Protein AF-A0A7W0VX07-F1 (afdb_monomer_lite)

Sequence (237 aa):
MKLAITFLAALVASTQIAAPIAHACGGDYGPRAPAMFLVAAHHDRVFVLLGGAVPERETIAWKGDEMSFDRTQIAKAPALGSAMELTLVGPRRTRTMATKNQVFITPVHESRKAMTALEIFPKADDTIRIAIEGKHVTTWQDLESVAPGLETIAWAQNPGFSPPLDSTNIYVDKVKGSDLELISAYGSADGVATTYIRTAGGKPWGGYRGTPRGVVTVDGVRYLVLVANGIVSPVRV

Radius of gyration: 20.55 Å; chains: 1; bounding box: 50×58×61 Å

pLDDT: mean 82.92, std 17.4, range [33.41, 98.19]

Structure (mmCIF, N/CA/C/O backbone):
data_AF-A0A7W0VX07-F1
#
_entry.id   AF-A0A7W0VX07-F1
#
loop_
_atom_site.group_PDB
_atom_site.id
_atom_site.type_symbol
_atom_site.label_atom_id
_atom_site.label_alt_id
_atom_site.label_comp_id
_atom_site.label_asym_id
_atom_site.label_entity_id
_atom_site.label_seq_id
_atom_site.pdbx_PDB_ins_code
_atom_site.Cartn_x
_atom_site.Cartn_y
_atom_site.Cartn_z
_atom_site.occupancy
_atom_site.B_iso_or_equiv
_atom_site.auth_seq_id
_atom_site.auth_comp_id
_atom_site.auth_asym_id
_atom_site.auth_atom_id
_atom_site.pdbx_PDB_model_num
ATOM 1 N N . MET A 1 1 ? 33.244 -41.592 -34.155 1.00 37.84 1 MET A N 1
ATOM 2 C CA . MET A 1 1 ? 31.929 -41.184 -33.613 1.00 37.84 1 MET A CA 1
ATOM 3 C C . MET A 1 1 ? 32.049 -41.014 -32.106 1.00 37.84 1 MET A C 1
ATOM 5 O O . MET A 1 1 ? 32.191 -42.010 -31.413 1.00 37.84 1 MET A O 1
ATOM 9 N N . LYS A 1 2 ? 32.057 -39.779 -31.598 1.00 33.41 2 LYS A N 1
ATOM 10 C CA . LYS A 1 2 ? 31.911 -39.493 -30.163 1.00 33.41 2 LYS A CA 1
ATOM 11 C C . LYS A 1 2 ? 30.658 -38.632 -30.015 1.00 33.41 2 LYS A C 1
ATOM 13 O O . LYS A 1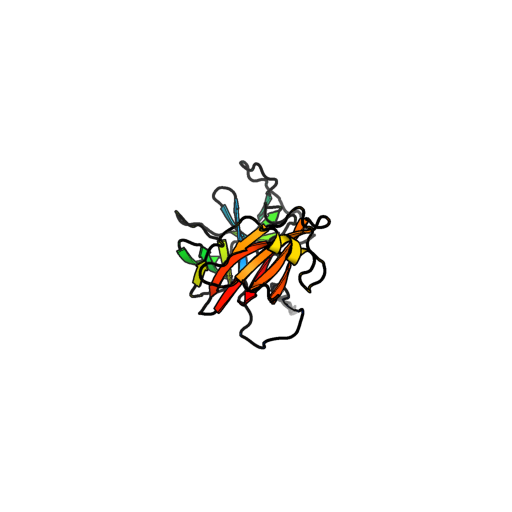 2 ? 30.671 -37.481 -30.435 1.00 33.41 2 LYS A O 1
ATOM 18 N N . LEU A 1 3 ? 29.574 -39.223 -29.511 1.00 42.50 3 LEU A N 1
ATOM 19 C CA . LEU A 1 3 ? 28.382 -38.483 -29.102 1.00 42.50 3 LEU A CA 1
ATOM 20 C C . LEU A 1 3 ? 28.721 -37.743 -27.805 1.00 42.50 3 LEU A C 1
ATOM 22 O O . LEU A 1 3 ? 28.945 -38.373 -26.774 1.00 42.50 3 LEU A O 1
ATOM 26 N N . ALA A 1 4 ? 28.771 -36.416 -27.866 1.00 43.94 4 ALA A N 1
ATOM 27 C CA . ALA A 1 4 ? 28.750 -35.571 -26.684 1.00 43.94 4 ALA A CA 1
ATOM 28 C C . ALA A 1 4 ? 27.281 -35.283 -26.348 1.00 43.94 4 ALA A C 1
ATOM 30 O O . ALA A 1 4 ? 26.596 -34.577 -27.083 1.00 43.94 4 ALA A O 1
ATOM 31 N N . ILE A 1 5 ? 26.790 -35.885 -25.267 1.00 54.38 5 ILE A N 1
ATOM 32 C CA . ILE A 1 5 ? 25.473 -35.596 -24.697 1.00 54.38 5 ILE A CA 1
ATOM 33 C C . ILE A 1 5 ? 25.634 -34.338 -23.843 1.00 54.38 5 ILE A C 1
ATOM 35 O O . ILE A 1 5 ? 26.197 -34.383 -22.751 1.00 54.38 5 ILE A O 1
ATOM 39 N N . THR A 1 6 ? 25.182 -33.199 -24.361 1.00 58.84 6 THR A N 1
ATOM 40 C CA . THR A 1 6 ? 25.115 -31.944 -23.609 1.00 58.84 6 THR A CA 1
ATOM 41 C C . THR A 1 6 ? 23.848 -31.958 -22.753 1.00 58.84 6 THR A C 1
ATOM 43 O O . THR A 1 6 ? 22.740 -31.837 -23.269 1.00 58.84 6 THR A O 1
ATOM 46 N N . PHE A 1 7 ? 24.004 -32.133 -21.440 1.00 44.44 7 PHE A N 1
ATOM 47 C CA . PHE A 1 7 ? 22.920 -31.974 -20.471 1.00 44.44 7 PHE A CA 1
ATOM 48 C C . PHE A 1 7 ? 22.577 -30.484 -20.324 1.00 44.44 7 PHE A C 1
ATOM 50 O O . PHE A 1 7 ? 23.379 -29.700 -19.819 1.00 44.44 7 PHE A O 1
ATOM 57 N N . LEU A 1 8 ? 21.375 -30.097 -20.757 1.00 42.78 8 LEU A N 1
ATOM 58 C CA . LEU A 1 8 ? 20.777 -28.800 -20.448 1.00 42.78 8 LEU A CA 1
ATOM 59 C C . LEU A 1 8 ? 20.254 -28.846 -19.003 1.00 42.78 8 LEU A C 1
ATOM 61 O O . LEU A 1 8 ? 19.192 -29.405 -18.735 1.00 42.78 8 LEU A O 1
ATOM 65 N N . ALA A 1 9 ? 20.993 -28.272 -18.057 1.00 43.31 9 ALA A N 1
ATOM 66 C CA . ALA A 1 9 ? 20.464 -27.986 -16.728 1.00 43.31 9 ALA A CA 1
ATOM 67 C C . ALA A 1 9 ? 19.701 -26.654 -16.789 1.00 43.31 9 ALA A C 1
ATOM 69 O O . ALA A 1 9 ? 20.283 -25.579 -16.656 1.00 43.31 9 ALA A O 1
ATOM 70 N N . ALA A 1 10 ? 18.392 -26.718 -17.039 1.00 43.69 10 ALA A N 1
ATOM 71 C CA . ALA A 1 10 ? 17.511 -25.568 -16.884 1.00 43.69 10 ALA A CA 1
ATOM 72 C C . ALA A 1 10 ? 17.314 -25.303 -15.384 1.00 43.69 10 ALA A C 1
ATOM 74 O O . ALA A 1 10 ? 16.489 -25.936 -14.725 1.00 43.69 10 ALA A O 1
ATOM 75 N N . LEU A 1 11 ? 18.107 -24.385 -14.832 1.00 38.41 11 LEU A N 1
ATOM 76 C CA . LEU A 1 11 ? 17.910 -23.870 -13.484 1.00 38.41 11 LEU A CA 1
ATOM 77 C C . LEU A 1 11 ? 16.663 -22.971 -13.505 1.00 38.41 11 LEU A C 1
ATOM 79 O O . LEU A 1 11 ? 16.740 -21.779 -13.801 1.00 38.41 11 LEU A O 1
ATOM 83 N N . VAL A 1 12 ? 15.489 -23.546 -13.246 1.00 41.06 12 VAL A N 1
ATOM 84 C CA . VAL A 1 12 ? 14.274 -22.764 -12.998 1.00 41.06 12 VAL A CA 1
ATOM 85 C C . VAL A 1 12 ? 14.427 -22.146 -11.612 1.00 41.06 12 VAL A C 1
ATOM 87 O O . VAL A 1 12 ? 14.023 -22.720 -10.605 1.00 41.06 12 VAL A O 1
ATOM 90 N N . ALA A 1 13 ? 15.064 -20.979 -11.551 1.00 40.47 13 ALA A N 1
ATOM 91 C CA . ALA A 1 13 ? 15.005 -20.116 -10.384 1.00 40.47 13 ALA A CA 1
ATOM 92 C C . ALA A 1 13 ? 13.576 -19.565 -10.298 1.00 40.47 13 ALA A C 1
ATOM 94 O O . ALA A 1 13 ? 13.268 -18.493 -10.814 1.00 40.47 13 ALA A O 1
ATOM 95 N N . SER A 1 14 ? 12.669 -20.332 -9.693 1.00 37.22 14 SER A N 1
ATOM 96 C CA . SER A 1 14 ? 11.387 -19.810 -9.243 1.00 37.22 14 SER A CA 1
ATOM 97 C C . SER A 1 14 ? 11.691 -18.774 -8.166 1.00 37.22 14 SER A C 1
ATOM 99 O O . SER A 1 14 ? 11.930 -19.126 -7.009 1.00 37.22 14 SER A O 1
ATOM 101 N N . THR A 1 15 ? 11.737 -17.500 -8.549 1.00 38.00 15 THR A N 1
ATOM 102 C CA . THR A 1 15 ? 11.724 -16.384 -7.610 1.00 38.00 15 THR A CA 1
ATOM 103 C C . THR A 1 15 ? 10.383 -16.439 -6.894 1.00 38.00 15 THR A C 1
ATOM 105 O O . THR A 1 15 ? 9.390 -15.888 -7.366 1.00 38.00 15 THR A O 1
ATOM 108 N N . GLN A 1 16 ? 10.327 -17.181 -5.789 1.00 37.81 16 GLN A N 1
ATOM 109 C CA . GLN A 1 16 ? 9.223 -17.087 -4.854 1.00 37.81 16 GLN A CA 1
ATOM 110 C C . GLN A 1 16 ? 9.259 -15.658 -4.329 1.00 37.81 16 GLN A C 1
ATOM 112 O O . GLN A 1 16 ? 10.123 -15.299 -3.530 1.00 37.81 16 GLN A O 1
ATOM 117 N N . ILE A 1 17 ? 8.368 -14.819 -4.853 1.00 44.34 17 ILE A N 1
ATOM 118 C CA . ILE A 1 17 ? 8.081 -13.515 -4.274 1.00 44.34 17 ILE A CA 1
ATOM 119 C C . ILE A 1 17 ? 7.580 -13.838 -2.872 1.00 44.34 17 ILE A C 1
ATOM 121 O O . ILE A 1 17 ? 6.482 -14.364 -2.693 1.00 44.34 17 ILE A O 1
ATOM 125 N N . ALA A 1 18 ? 8.454 -13.656 -1.884 1.00 42.22 18 ALA A N 1
ATOM 126 C CA . ALA A 1 18 ? 8.111 -13.883 -0.499 1.00 42.22 18 ALA A CA 1
ATOM 127 C C . ALA A 1 18 ? 7.011 -12.880 -0.154 1.00 42.22 18 ALA A C 1
ATOM 129 O O . ALA A 1 18 ? 7.275 -11.689 0.007 1.00 42.22 18 ALA A O 1
ATOM 130 N N . ALA A 1 19 ? 5.765 -13.353 -0.101 1.00 45.62 19 ALA A N 1
ATOM 131 C CA . ALA A 1 19 ? 4.682 -12.547 0.428 1.00 45.62 19 ALA A CA 1
ATOM 132 C C . ALA A 1 19 ? 5.079 -12.104 1.848 1.00 45.62 19 ALA A C 1
ATOM 134 O O . ALA A 1 19 ? 5.605 -12.930 2.606 1.00 45.62 19 ALA A O 1
ATOM 135 N N . PRO A 1 20 ? 4.854 -10.835 2.218 1.00 45.88 20 PRO A N 1
ATOM 136 C CA . PRO A 1 20 ? 5.201 -10.346 3.541 1.00 45.88 20 PRO A CA 1
ATOM 137 C C . PRO A 1 20 ? 4.530 -11.205 4.620 1.00 45.88 20 PRO A C 1
ATOM 139 O O . PRO A 1 20 ? 3.341 -11.516 4.562 1.00 45.88 20 PRO A O 1
ATOM 142 N N . ILE A 1 21 ? 5.350 -11.647 5.574 1.00 43.50 21 ILE A N 1
ATOM 143 C CA . ILE A 1 21 ? 5.000 -12.617 6.611 1.00 43.50 21 ILE A CA 1
ATOM 144 C C . ILE A 1 21 ? 4.078 -11.937 7.628 1.00 43.50 21 ILE A C 1
ATOM 146 O O . ILE A 1 21 ? 4.538 -11.186 8.486 1.00 43.50 21 ILE A O 1
ATOM 150 N N . ALA A 1 22 ? 2.780 -12.223 7.560 1.00 45.16 22 ALA A N 1
ATOM 151 C CA . ALA A 1 22 ? 1.844 -11.960 8.647 1.00 45.16 22 ALA A CA 1
ATOM 152 C C . ALA A 1 22 ? 1.788 -13.198 9.556 1.00 45.16 22 ALA A C 1
ATOM 154 O O . ALA A 1 22 ? 0.926 -14.055 9.405 1.00 45.16 22 ALA A O 1
ATOM 155 N N . HIS A 1 23 ? 2.739 -13.317 10.483 1.00 44.94 23 HIS A N 1
ATOM 156 C CA . HIS A 1 23 ? 2.663 -14.295 11.569 1.00 44.94 23 HIS A CA 1
ATOM 157 C C . HIS A 1 23 ? 3.123 -13.660 12.877 1.00 44.94 23 HIS A C 1
ATOM 159 O O . HIS A 1 23 ? 4.302 -13.680 13.218 1.00 44.94 23 HIS A O 1
ATOM 165 N N . ALA A 1 24 ? 2.165 -13.132 13.628 1.00 38.06 24 ALA A N 1
ATOM 166 C CA . ALA A 1 24 ? 2.270 -13.033 15.072 1.00 38.06 24 ALA A CA 1
ATOM 167 C C . ALA A 1 24 ? 0.850 -13.115 15.639 1.00 38.06 24 ALA A C 1
ATOM 169 O O . ALA A 1 24 ? 0.010 -12.286 15.309 1.00 38.06 24 ALA A O 1
ATOM 170 N N . CYS A 1 25 ? 0.624 -14.126 16.479 1.00 37.91 25 CYS A N 1
ATOM 171 C CA . CYS A 1 25 ? -0.608 -14.428 17.215 1.00 37.91 25 CYS A CA 1
ATOM 172 C C . CYS A 1 25 ? -1.674 -15.174 16.390 1.00 37.91 25 CYS A C 1
ATOM 174 O O . CYS A 1 25 ? -2.314 -14.624 15.505 1.00 37.91 25 CYS A O 1
ATOM 176 N N . GLY A 1 26 ? -1.815 -16.473 16.683 1.00 41.22 26 GLY A N 1
ATOM 177 C CA . GLY A 1 26 ? -2.646 -17.424 15.950 1.00 41.22 26 GLY A CA 1
ATOM 178 C C . GLY A 1 26 ? -4.084 -16.967 15.711 1.00 41.22 26 GLY A C 1
ATOM 179 O O . GLY A 1 26 ? -4.750 -16.453 16.604 1.00 41.22 26 GLY A O 1
ATOM 180 N N . GLY A 1 27 ? -4.561 -17.211 14.495 1.00 39.03 27 GLY A N 1
ATOM 181 C CA . GLY A 1 27 ? -5.944 -16.992 14.107 1.00 39.03 27 GLY A CA 1
ATOM 182 C C . GLY A 1 27 ? -6.102 -17.074 12.594 1.00 39.03 27 GLY A C 1
ATOM 183 O O . GLY A 1 27 ? -5.457 -16.330 11.868 1.00 39.03 27 GLY A O 1
ATOM 184 N N . ASP A 1 28 ? -6.993 -17.966 12.169 1.00 41.16 28 ASP A N 1
ATOM 185 C CA . ASP A 1 28 ? -7.576 -18.114 10.831 1.00 41.16 28 ASP A CA 1
ATOM 186 C C . ASP A 1 28 ? -6.754 -18.797 9.715 1.00 41.16 28 ASP A C 1
ATOM 188 O O . ASP A 1 28 ? -5.949 -18.193 9.012 1.00 41.16 28 ASP A O 1
ATOM 192 N N . TYR A 1 29 ? -7.129 -20.055 9.428 1.00 45.75 29 TYR A N 1
ATOM 193 C CA . TYR A 1 29 ? -6.970 -20.727 8.124 1.00 45.75 29 TYR A CA 1
ATOM 194 C C . TYR A 1 29 ? -7.943 -20.149 7.072 1.00 45.75 29 TYR A C 1
ATOM 196 O O . TYR A 1 29 ? -8.556 -20.882 6.293 1.00 45.75 29 TYR A O 1
ATOM 204 N N . GLY A 1 30 ? -8.155 -18.832 7.086 1.00 57.81 30 GLY A N 1
ATOM 205 C CA . GLY A 1 30 ? -8.937 -18.146 6.066 1.00 57.81 30 GLY A CA 1
ATOM 206 C C . GLY A 1 30 ? -8.204 -18.129 4.719 1.00 57.81 30 GLY A C 1
ATOM 207 O O . GLY A 1 30 ? -7.014 -18.456 4.655 1.00 57.81 30 GLY A O 1
ATOM 208 N N . PRO A 1 31 ? -8.883 -17.734 3.626 1.00 65.12 31 PRO A N 1
ATOM 209 C CA . PRO A 1 31 ? -8.203 -17.484 2.363 1.00 65.12 31 PRO A CA 1
ATOM 210 C C . PRO A 1 31 ? -7.038 -16.518 2.604 1.00 65.12 31 PRO A C 1
ATOM 212 O O . PRO A 1 31 ? -7.204 -15.454 3.207 1.00 65.12 31 PRO A O 1
ATOM 215 N N . ARG A 1 32 ? -5.843 -16.934 2.173 1.00 81.25 32 ARG A N 1
ATOM 216 C CA . ARG A 1 32 ? -4.616 -16.142 2.283 1.00 81.25 32 ARG A CA 1
ATOM 217 C C . ARG A 1 32 ? -4.876 -14.762 1.682 1.00 81.25 32 ARG A C 1
ATOM 219 O O . ARG A 1 32 ? -5.421 -14.674 0.585 1.00 81.25 32 ARG A O 1
ATOM 226 N N . ALA A 1 33 ? -4.482 -13.705 2.393 1.00 87.75 33 ALA A N 1
ATOM 227 C CA . ALA A 1 33 ? -4.581 -12.353 1.858 1.00 87.75 33 ALA A CA 1
ATOM 228 C C . ALA A 1 33 ? -3.879 -12.283 0.487 1.00 87.75 33 ALA A C 1
ATOM 230 O O . ALA A 1 33 ? -2.802 -12.876 0.332 1.00 87.75 33 ALA A O 1
ATOM 231 N N . PRO A 1 34 ? -4.474 -11.599 -0.504 1.00 93.50 34 PRO A N 1
ATOM 232 C CA . PRO A 1 34 ? -3.873 -11.497 -1.824 1.00 93.50 34 PRO A CA 1
ATOM 233 C C . PRO A 1 34 ? -2.557 -10.717 -1.735 1.00 93.50 34 PRO A C 1
ATOM 235 O O . PRO A 1 34 ? -2.382 -9.866 -0.856 1.00 93.50 34 PRO A O 1
ATOM 238 N N . ALA A 1 35 ? -1.618 -11.000 -2.637 1.00 95.50 35 ALA A N 1
ATOM 239 C CA . ALA A 1 35 ? -0.370 -10.252 -2.693 1.00 95.50 35 ALA A CA 1
ATOM 240 C C . ALA A 1 35 ? -0.665 -8.815 -3.143 1.00 95.50 35 ALA A C 1
ATOM 242 O O . ALA A 1 35 ? -1.159 -8.590 -4.247 1.00 95.50 35 ALA A O 1
ATOM 243 N N . MET A 1 36 ? -0.390 -7.851 -2.264 1.00 97.56 36 MET A N 1
ATOM 244 C CA . MET A 1 36 ? -0.581 -6.428 -2.523 1.00 97.56 36 MET A CA 1
ATOM 245 C C . MET A 1 36 ? 0.770 -5.725 -2.601 1.00 97.56 36 MET A C 1
ATOM 247 O O . MET A 1 36 ? 1.699 -6.046 -1.862 1.00 97.56 36 MET A O 1
ATOM 251 N N . PHE A 1 37 ? 0.853 -4.731 -3.472 1.00 96.88 37 PHE A N 1
ATOM 252 C CA . PHE A 1 37 ? 2.068 -3.989 -3.766 1.00 96.88 37 PHE A CA 1
ATOM 253 C C . PHE A 1 37 ? 1.792 -2.494 -3.730 1.00 96.88 37 PHE A C 1
ATOM 255 O O . PHE A 1 37 ? 0.716 -2.028 -4.121 1.00 96.88 37 PHE A O 1
ATOM 262 N N . LEU A 1 38 ? 2.784 -1.736 -3.274 1.00 95.19 38 LEU A N 1
ATOM 263 C CA . LEU A 1 38 ? 2.709 -0.286 -3.286 1.00 95.19 38 LEU A CA 1
ATOM 264 C C . LEU A 1 38 ? 2.872 0.216 -4.718 1.00 95.19 38 LEU A C 1
ATOM 266 O O . LEU A 1 38 ? 3.705 -0.302 -5.463 1.00 95.19 38 LEU A O 1
ATOM 270 N N . VAL A 1 39 ? 2.103 1.238 -5.081 1.00 94.81 39 VAL A N 1
ATOM 271 C CA . VAL A 1 39 ? 2.292 1.949 -6.342 1.00 94.81 39 VAL A CA 1
ATOM 272 C C . VAL A 1 39 ? 2.964 3.283 -6.060 1.00 94.81 39 VAL A C 1
ATOM 274 O O . VAL A 1 39 ? 2.451 4.081 -5.280 1.00 94.81 39 VAL A O 1
ATOM 277 N N . ALA A 1 40 ? 4.117 3.498 -6.685 1.00 91.50 40 ALA A N 1
ATOM 278 C CA . ALA A 1 40 ? 4.870 4.741 -6.622 1.00 91.50 40 ALA A CA 1
ATOM 279 C C . ALA A 1 40 ? 4.830 5.415 -7.996 1.00 91.50 40 ALA A C 1
ATOM 281 O O . ALA A 1 40 ? 5.040 4.762 -9.019 1.00 91.50 40 ALA A O 1
ATOM 282 N N . ALA A 1 41 ? 4.551 6.714 -8.018 1.00 89.12 41 ALA A N 1
ATOM 283 C CA . ALA A 1 41 ? 4.621 7.525 -9.225 1.00 89.12 41 ALA A CA 1
ATOM 284 C C . ALA A 1 41 ? 5.886 8.383 -9.180 1.00 89.12 41 ALA A C 1
ATOM 286 O O . ALA A 1 41 ? 6.220 8.951 -8.140 1.00 89.12 41 ALA A O 1
ATOM 287 N N . HIS A 1 42 ? 6.570 8.476 -10.311 1.00 85.62 42 HIS A N 1
ATOM 288 C CA . HIS A 1 42 ? 7.750 9.301 -10.485 1.00 85.62 42 HIS A CA 1
ATOM 289 C C . HIS A 1 42 ? 7.668 9.959 -11.862 1.00 85.62 42 HIS A C 1
ATOM 291 O O . HIS A 1 42 ? 7.765 9.276 -12.880 1.00 85.62 42 HIS A O 1
ATOM 297 N N . HIS A 1 43 ? 7.421 11.271 -11.887 1.00 84.38 43 HIS A N 1
ATOM 298 C CA . HIS A 1 43 ? 7.059 12.012 -13.103 1.00 84.38 43 HIS A CA 1
ATOM 299 C C . HIS A 1 43 ? 5.865 11.382 -13.836 1.00 84.38 43 HIS A C 1
ATOM 301 O O . HIS A 1 43 ? 4.785 11.251 -13.261 1.00 84.38 43 HIS A O 1
ATOM 307 N N . ASP A 1 44 ? 6.047 11.006 -15.098 1.00 85.62 44 ASP A N 1
ATOM 308 C CA . ASP A 1 44 ? 5.067 10.347 -15.962 1.00 85.62 44 ASP A CA 1
ATOM 309 C C . ASP A 1 44 ? 5.111 8.811 -15.863 1.00 85.62 44 ASP A C 1
ATOM 311 O O . ASP A 1 44 ? 4.311 8.115 -16.499 1.00 85.62 44 ASP A O 1
ATOM 315 N N . ARG A 1 45 ? 6.015 8.268 -15.040 1.00 90.06 45 ARG A N 1
ATOM 316 C CA . ARG A 1 45 ? 6.240 6.830 -14.878 1.00 90.06 45 ARG A CA 1
ATOM 317 C C . ARG A 1 45 ? 5.625 6.332 -13.583 1.00 90.06 45 ARG A C 1
ATOM 319 O O . ARG A 1 45 ? 5.623 7.011 -12.556 1.00 90.06 45 ARG A O 1
ATOM 326 N N . VAL A 1 46 ? 5.100 5.113 -13.617 1.00 93.19 46 VAL A N 1
ATOM 327 C CA . VAL A 1 46 ? 4.439 4.506 -12.461 1.00 93.19 46 VAL A CA 1
ATOM 328 C C . VAL A 1 46 ? 4.971 3.099 -12.249 1.00 93.19 46 VAL A C 1
ATOM 330 O O . VAL A 1 46 ? 5.105 2.314 -13.189 1.00 93.19 46 VAL A O 1
ATOM 333 N N . PHE A 1 47 ? 5.269 2.782 -10.994 1.00 94.69 47 PHE A N 1
ATOM 334 C CA . PHE A 1 47 ? 5.946 1.562 -10.589 1.00 94.69 47 PHE A CA 1
ATOM 335 C C . PHE A 1 47 ? 5.143 0.813 -9.537 1.00 94.69 47 PHE A C 1
ATOM 337 O O . PHE A 1 47 ? 4.681 1.394 -8.558 1.00 94.69 47 PHE A O 1
ATOM 344 N N . VAL A 1 48 ? 5.030 -0.498 -9.711 1.00 96.31 48 VAL A N 1
ATOM 345 C CA . VAL A 1 48 ? 4.518 -1.428 -8.705 1.00 96.31 48 VAL A CA 1
ATOM 346 C C . VAL A 1 48 ? 5.713 -2.014 -7.964 1.00 96.31 48 VAL A C 1
ATOM 348 O O . VAL A 1 48 ? 6.500 -2.759 -8.548 1.00 96.31 48 VAL A O 1
ATOM 351 N N . LEU A 1 49 ? 5.875 -1.660 -6.693 1.00 94.88 49 LEU A N 1
ATOM 352 C CA . LEU A 1 49 ? 7.025 -2.051 -5.883 1.00 94.88 49 LEU A CA 1
ATOM 353 C C . LEU A 1 49 ? 6.878 -3.501 -5.407 1.00 94.88 49 LEU A C 1
ATOM 355 O O . LEU A 1 49 ? 6.015 -3.804 -4.585 1.00 94.88 49 LEU A O 1
ATOM 359 N N . LEU A 1 50 ? 7.739 -4.397 -5.899 1.00 93.38 50 LEU A N 1
ATOM 360 C CA . LEU A 1 50 ? 7.681 -5.827 -5.569 1.00 93.38 50 LEU A CA 1
ATOM 361 C C . LEU A 1 50 ? 8.438 -6.179 -4.281 1.00 93.38 50 LEU A C 1
ATOM 363 O O . LEU A 1 50 ? 8.340 -7.304 -3.799 1.00 93.38 50 LEU A O 1
ATOM 367 N N . GLY A 1 51 ? 9.252 -5.261 -3.750 1.00 86.12 51 GLY A N 1
ATOM 368 C CA . GLY A 1 51 ? 10.022 -5.465 -2.516 1.00 86.12 51 GLY A CA 1
ATOM 369 C C . GLY A 1 51 ? 11.191 -6.454 -2.618 1.00 86.12 51 GLY A C 1
ATOM 370 O O . GLY A 1 51 ? 11.951 -6.597 -1.663 1.00 86.12 51 GLY A O 1
ATOM 371 N N . GLY A 1 52 ? 11.367 -7.122 -3.763 1.00 82.12 52 GLY A N 1
ATOM 372 C CA . GLY A 1 52 ? 12.475 -8.045 -4.004 1.00 82.12 52 GLY A CA 1
ATOM 373 C C . GLY A 1 52 ? 13.827 -7.330 -3.999 1.00 82.12 52 GLY A C 1
ATOM 374 O O . GLY A 1 52 ? 13.957 -6.249 -4.579 1.00 82.12 52 GLY A O 1
ATOM 375 N N . ALA A 1 53 ? 14.830 -7.942 -3.364 1.00 81.00 53 ALA A N 1
ATOM 376 C CA . ALA A 1 53 ? 16.187 -7.410 -3.324 1.00 81.00 53 ALA A CA 1
ATOM 377 C C . ALA A 1 53 ? 16.774 -7.273 -4.735 1.00 81.00 53 ALA A C 1
ATOM 379 O O . ALA A 1 53 ? 16.533 -8.099 -5.617 1.00 81.00 53 ALA A O 1
ATOM 380 N N . VAL A 1 54 ? 17.560 -6.220 -4.933 1.00 84.69 54 VAL A N 1
ATOM 381 C CA . VAL A 1 54 ? 18.364 -6.048 -6.141 1.00 84.69 54 VAL A CA 1
ATOM 382 C C . VAL A 1 54 ? 19.609 -6.934 -6.015 1.00 84.69 54 VAL A C 1
ATOM 384 O O . VAL A 1 54 ? 20.208 -6.946 -4.937 1.00 84.69 54 VAL A O 1
ATOM 387 N N . PRO A 1 55 ? 20.005 -7.687 -7.059 1.00 82.19 55 PRO A N 1
ATOM 388 C CA . PRO A 1 55 ? 21.219 -8.494 -7.019 1.00 82.19 55 PRO A CA 1
ATOM 389 C C . PRO A 1 55 ? 22.435 -7.662 -6.592 1.00 82.19 55 PRO A C 1
ATOM 391 O O . PRO A 1 55 ? 22.673 -6.583 -7.128 1.00 82.19 55 PRO A O 1
ATOM 394 N N . GLU A 1 56 ? 23.227 -8.179 -5.650 1.00 72.25 56 GLU A N 1
ATOM 395 C CA . GLU A 1 56 ? 24.453 -7.515 -5.172 1.00 72.25 56 GLU A CA 1
ATOM 396 C C . GLU A 1 56 ? 25.587 -7.519 -6.216 1.00 72.25 56 GLU A C 1
ATOM 398 O O . GLU A 1 56 ? 26.633 -6.906 -6.002 1.00 72.25 56 GLU A O 1
ATOM 403 N N . ARG A 1 57 ? 25.416 -8.232 -7.339 1.00 63.53 57 ARG A N 1
ATOM 404 C CA . ARG A 1 57 ? 26.442 -8.431 -8.369 1.00 63.53 57 ARG A CA 1
ATOM 405 C C . ARG A 1 57 ? 25.961 -8.040 -9.767 1.00 63.53 57 ARG A C 1
ATOM 407 O O . ARG A 1 57 ? 24.788 -8.177 -10.093 1.00 63.53 57 ARG A O 1
ATOM 414 N N . GLU A 1 58 ? 26.963 -7.659 -10.562 1.00 54.00 58 GLU A N 1
ATOM 415 C CA . GLU A 1 58 ? 26.959 -7.062 -11.905 1.00 54.00 58 GLU A CA 1
ATOM 416 C C . GLU A 1 58 ? 26.565 -5.585 -11.953 1.00 54.00 58 GLU A C 1
ATOM 418 O O . GLU A 1 58 ? 25.699 -5.108 -11.232 1.00 54.00 58 GLU A O 1
ATOM 423 N N . THR A 1 59 ? 27.302 -4.837 -12.772 1.00 73.44 59 THR A N 1
ATOM 424 C CA . THR A 1 59 ? 27.251 -3.384 -12.949 1.00 73.44 59 THR A CA 1
ATOM 425 C C . THR A 1 59 ? 25.862 -2.926 -13.378 1.00 73.44 59 THR A C 1
ATOM 427 O O . THR A 1 59 ? 25.581 -2.766 -14.567 1.00 73.44 59 THR A O 1
ATOM 430 N N . ILE A 1 60 ? 24.980 -2.713 -12.405 1.00 85.00 60 ILE A N 1
ATOM 431 C CA . ILE A 1 60 ? 23.683 -2.098 -12.641 1.00 85.00 60 ILE A CA 1
ATOM 432 C C . ILE A 1 60 ? 23.940 -0.664 -13.093 1.00 85.00 60 ILE A C 1
ATOM 434 O O . ILE A 1 60 ? 24.448 0.169 -12.341 1.00 85.00 60 ILE A O 1
ATOM 438 N N . ALA A 1 61 ? 23.605 -0.389 -14.350 1.00 88.38 61 ALA A N 1
ATOM 439 C CA . ALA A 1 61 ? 23.702 0.937 -14.935 1.00 88.38 61 ALA A CA 1
ATOM 440 C C . ALA A 1 61 ? 22.541 1.802 -14.430 1.00 88.38 61 ALA A C 1
ATOM 442 O O . ALA A 1 61 ? 21.524 1.965 -15.110 1.00 88.38 61 ALA A O 1
ATOM 443 N N . TRP A 1 62 ? 22.689 2.315 -13.212 1.00 89.62 62 TRP A N 1
ATOM 444 C CA . TRP A 1 62 ? 21.763 3.273 -12.628 1.00 89.62 62 TRP A CA 1
ATOM 445 C C . TRP A 1 62 ? 21.741 4.551 -13.452 1.00 89.62 62 TRP A C 1
ATOM 447 O O . TRP A 1 62 ? 22.784 5.147 -13.728 1.00 89.62 62 TRP A O 1
ATOM 457 N N . LYS A 1 63 ? 20.540 4.981 -13.825 1.00 86.94 63 LYS A N 1
ATOM 458 C CA . LYS A 1 63 ? 20.314 6.295 -14.410 1.00 86.94 63 LYS A CA 1
ATOM 459 C C . LYS A 1 63 ? 19.443 7.088 -13.453 1.00 86.94 63 LYS A C 1
ATOM 461 O O . LYS A 1 63 ? 18.395 6.599 -13.032 1.00 86.94 63 LYS A O 1
ATOM 466 N N . GLY A 1 64 ? 19.909 8.279 -13.086 1.00 81.00 64 GLY A N 1
ATOM 467 C CA . GLY A 1 64 ? 19.026 9.269 -12.481 1.00 81.00 64 GLY A CA 1
ATOM 468 C C . GLY A 1 64 ? 17.968 9.660 -13.502 1.00 81.00 64 GLY A C 1
ATOM 469 O O . GLY A 1 64 ? 18.266 9.717 -14.698 1.00 81.00 64 GLY A O 1
ATOM 470 N N . ASP A 1 65 ? 16.747 9.879 -13.040 1.00 72.44 65 ASP A N 1
ATOM 471 C CA . ASP A 1 65 ? 15.738 10.489 -13.894 1.00 72.44 65 ASP A CA 1
ATOM 472 C C . ASP A 1 65 ? 16.085 11.975 -14.071 1.00 72.44 65 ASP A C 1
ATOM 474 O O . ASP A 1 65 ? 16.327 12.680 -13.088 1.00 72.44 65 ASP A O 1
ATOM 478 N N . GLU A 1 66 ? 16.178 12.438 -15.320 1.00 65.94 66 GLU A N 1
ATOM 479 C CA . GLU A 1 66 ? 16.763 13.739 -15.686 1.00 65.94 66 GLU A CA 1
ATOM 480 C C . GLU A 1 66 ? 16.016 14.930 -15.067 1.00 65.94 66 GLU A C 1
ATOM 482 O O . GLU A 1 66 ? 16.583 16.015 -14.941 1.00 65.94 66 GLU A O 1
ATOM 487 N N . MET A 1 67 ? 14.769 14.729 -14.635 1.00 65.50 67 MET A N 1
ATOM 488 C CA . MET A 1 67 ? 13.927 15.769 -14.037 1.00 65.50 67 MET A CA 1
ATOM 489 C C . MET A 1 67 ? 13.649 15.560 -12.543 1.00 65.50 67 MET A C 1
ATOM 491 O O . MET A 1 67 ? 12.808 16.257 -11.973 1.00 65.50 67 MET A O 1
ATOM 495 N N . SER A 1 68 ? 14.310 14.607 -11.880 1.00 65.25 68 SER A N 1
ATOM 496 C CA . SER A 1 68 ? 14.017 14.321 -10.476 1.00 65.25 68 SER A CA 1
ATOM 497 C C . SER A 1 68 ? 14.648 15.301 -9.478 1.00 65.25 68 SER A C 1
ATOM 499 O O . SER A 1 68 ? 15.853 15.542 -9.486 1.00 65.25 68 SER A O 1
ATOM 501 N N . PHE A 1 69 ? 13.823 15.800 -8.549 1.00 70.19 69 PHE A N 1
ATOM 502 C CA . PHE A 1 69 ? 14.272 16.448 -7.310 1.00 70.19 69 PHE A CA 1
ATOM 503 C C . PHE A 1 69 ? 14.581 15.449 -6.185 1.00 70.19 69 PHE A C 1
ATOM 505 O O . PHE A 1 69 ? 15.188 15.822 -5.177 1.00 70.19 69 PHE A O 1
ATOM 512 N N . ASP A 1 70 ? 14.154 14.194 -6.326 1.00 72.44 70 ASP A N 1
ATOM 513 C CA . ASP A 1 70 ? 14.523 13.111 -5.424 1.00 72.44 70 ASP A CA 1
ATOM 514 C C . ASP A 1 70 ? 15.746 12.342 -5.961 1.00 72.44 70 ASP A C 1
ATOM 516 O O . ASP A 1 70 ? 16.214 12.537 -7.081 1.00 72.44 70 ASP A O 1
ATOM 520 N N . ARG A 1 71 ? 16.325 11.472 -5.130 1.00 82.06 71 ARG A N 1
ATOM 521 C CA . ARG A 1 71 ? 17.475 10.645 -5.527 1.00 82.06 71 ARG A CA 1
ATOM 522 C C . ARG A 1 71 ? 17.040 9.361 -6.241 1.00 82.06 71 ARG A C 1
ATOM 524 O O . ARG A 1 71 ? 17.803 8.393 -6.208 1.00 82.06 71 ARG A O 1
ATOM 531 N N . THR A 1 72 ? 15.844 9.332 -6.838 1.00 87.56 72 THR A N 1
ATOM 532 C CA . THR A 1 72 ? 15.342 8.139 -7.516 1.00 87.56 72 THR A CA 1
ATOM 533 C C . THR A 1 72 ? 16.240 7.815 -8.698 1.00 87.56 72 THR A C 1
ATOM 535 O O . THR A 1 72 ? 16.514 8.654 -9.558 1.00 87.56 72 THR A O 1
ATOM 538 N N . GLN A 1 73 ? 16.711 6.574 -8.743 1.00 90.50 73 GLN A N 1
ATOM 539 C CA . GLN A 1 73 ? 17.434 6.042 -9.889 1.00 90.50 73 GLN A CA 1
ATOM 540 C C . GLN A 1 73 ? 16.745 4.787 -10.375 1.00 90.50 73 GLN A C 1
ATOM 542 O O . GLN A 1 73 ? 16.277 3.962 -9.588 1.00 90.50 73 GLN A O 1
ATOM 547 N N . ILE A 1 74 ? 16.724 4.626 -11.689 1.00 91.88 74 ILE A N 1
ATOM 548 C CA . ILE A 1 74 ? 16.065 3.505 -12.338 1.00 91.88 74 ILE A CA 1
ATOM 549 C C . ILE A 1 74 ? 17.093 2.801 -13.206 1.00 91.88 74 ILE A C 1
ATOM 551 O O . ILE A 1 74 ? 17.871 3.423 -13.934 1.00 91.88 74 ILE A O 1
ATOM 555 N N . ALA A 1 75 ? 17.100 1.480 -13.120 1.00 93.00 75 ALA A N 1
ATOM 556 C CA . ALA A 1 75 ? 17.924 0.634 -13.954 1.00 93.00 75 ALA A CA 1
ATOM 557 C C . ALA A 1 75 ? 17.084 -0.467 -14.589 1.00 93.00 75 ALA A C 1
ATOM 559 O O . ALA A 1 75 ? 16.069 -0.918 -14.054 1.00 93.00 75 ALA A O 1
ATOM 560 N N . LYS A 1 76 ? 17.531 -0.920 -15.757 1.00 92.81 76 LYS A N 1
ATOM 561 C CA . LYS A 1 76 ? 16.912 -2.048 -16.445 1.00 92.81 76 LYS A CA 1
ATOM 562 C C . LYS A 1 76 ? 17.127 -3.319 -15.621 1.00 92.81 76 LYS A C 1
ATOM 564 O O . LYS A 1 76 ? 18.262 -3.625 -15.264 1.00 92.81 76 LYS A O 1
ATOM 569 N N . ALA A 1 77 ? 16.058 -4.069 -15.378 1.00 93.00 77 ALA A N 1
ATOM 570 C CA . ALA A 1 77 ? 16.138 -5.424 -14.848 1.00 93.00 77 ALA A CA 1
ATOM 571 C C . ALA A 1 77 ? 15.858 -6.443 -15.967 1.00 93.00 77 ALA A C 1
ATOM 573 O O . ALA A 1 77 ? 15.284 -6.084 -17.005 1.00 93.00 77 ALA A O 1
ATOM 574 N N . PRO A 1 78 ? 16.258 -7.715 -15.799 1.00 91.62 78 PRO A N 1
ATOM 575 C CA . PRO A 1 78 ? 15.752 -8.792 -16.640 1.00 91.62 78 PRO A CA 1
ATOM 576 C C . PRO A 1 78 ? 14.224 -8.793 -16.604 1.00 91.62 78 PRO A C 1
ATOM 578 O O . PRO A 1 78 ? 13.638 -8.692 -15.532 1.00 91.62 78 PRO A O 1
ATOM 581 N N . ALA A 1 79 ? 13.582 -8.887 -17.767 1.00 90.56 79 ALA A N 1
ATOM 582 C CA . ALA A 1 79 ? 12.131 -8.991 -17.826 1.00 90.56 79 ALA A CA 1
ATOM 583 C C . ALA A 1 79 ? 11.655 -10.274 -17.128 1.00 90.56 79 ALA A C 1
ATOM 585 O O . ALA A 1 79 ? 12.355 -11.292 -17.139 1.00 90.56 79 ALA A O 1
ATOM 586 N N . LEU A 1 80 ? 10.436 -10.247 -16.591 1.00 90.75 80 LEU A N 1
ATOM 587 C CA . LEU A 1 80 ? 9.819 -11.449 -16.037 1.00 90.75 80 LEU A CA 1
ATOM 588 C C . LEU A 1 80 ? 9.675 -12.531 -17.119 1.00 90.75 80 LEU A C 1
ATOM 590 O O . LEU A 1 80 ? 9.316 -12.245 -18.267 1.00 90.75 80 LEU A O 1
ATOM 594 N N . GLY A 1 81 ? 9.874 -13.796 -16.735 1.00 92.56 81 GLY A N 1
ATOM 595 C CA . GLY A 1 81 ? 9.656 -14.934 -17.637 1.00 92.56 81 GLY A CA 1
ATOM 596 C C . GLY A 1 81 ? 8.214 -15.003 -18.164 1.00 92.56 81 GLY A C 1
ATOM 597 O O . GLY A 1 81 ? 7.970 -15.325 -19.331 1.00 92.56 81 GLY A O 1
ATOM 598 N N . SER A 1 82 ? 7.250 -14.607 -17.334 1.00 95.19 82 SER A N 1
ATOM 599 C CA . SER A 1 82 ? 5.819 -14.539 -17.633 1.00 95.19 82 SER A CA 1
ATOM 600 C C . SER A 1 82 ? 5.260 -13.163 -17.267 1.00 95.19 82 SER A C 1
ATOM 602 O O . SER A 1 82 ? 5.821 -12.452 -16.440 1.00 95.19 82 SER A O 1
ATOM 604 N N . ALA A 1 83 ? 4.185 -12.740 -17.939 1.00 96.75 83 ALA A N 1
ATOM 605 C CA . ALA A 1 83 ? 3.556 -11.467 -17.604 1.00 96.75 83 ALA A CA 1
ATOM 606 C C . ALA A 1 83 ? 2.850 -11.615 -16.257 1.00 96.75 83 ALA A C 1
ATOM 608 O O . ALA A 1 83 ? 2.050 -12.534 -16.094 1.00 96.75 83 ALA A O 1
ATOM 609 N N . MET A 1 84 ? 3.139 -10.717 -15.318 1.00 97.44 84 MET A N 1
ATOM 610 C CA . MET A 1 84 ? 2.401 -10.649 -14.065 1.00 97.44 84 MET A CA 1
ATOM 611 C C . MET A 1 84 ? 1.079 -9.937 -14.322 1.00 97.44 84 MET A C 1
ATOM 613 O O . MET A 1 84 ? 1.068 -8.803 -14.807 1.00 97.44 84 MET A O 1
ATOM 617 N N . GLU A 1 85 ? -0.022 -10.619 -14.024 1.00 98.19 85 GLU A N 1
ATOM 618 C CA . GLU A 1 85 ? -1.360 -10.038 -14.040 1.00 98.19 85 GLU A CA 1
ATOM 619 C C . GLU A 1 85 ? -1.584 -9.250 -12.747 1.00 98.19 85 GLU A C 1
ATOM 621 O O . GLU A 1 85 ? -1.227 -9.713 -11.667 1.00 98.19 85 GLU A O 1
ATOM 626 N N . LEU A 1 86 ? -2.139 -8.045 -12.862 1.00 98.12 86 LEU A N 1
ATOM 627 C CA . LEU A 1 86 ? -2.325 -7.108 -11.760 1.00 98.12 86 LEU A CA 1
ATOM 628 C C . LEU A 1 86 ? -3.701 -6.452 -11.836 1.00 98.12 86 LEU A C 1
ATOM 630 O O . LEU A 1 86 ? -4.108 -5.980 -12.901 1.00 98.12 86 LEU A O 1
ATOM 634 N N . THR A 1 87 ? -4.355 -6.311 -10.691 1.00 98.12 87 THR A N 1
ATOM 635 C CA . THR A 1 87 ? -5.484 -5.407 -10.475 1.00 98.12 87 THR A CA 1
ATOM 636 C C . THR A 1 87 ? -4.961 -4.129 -9.828 1.00 98.12 87 THR A C 1
ATOM 638 O O . THR A 1 87 ? -4.495 -4.136 -8.694 1.00 98.12 87 THR A O 1
ATOM 641 N N . LEU A 1 88 ? -5.006 -3.024 -10.564 1.00 97.50 88 LEU A N 1
ATOM 642 C CA . LEU A 1 88 ? -4.638 -1.695 -10.089 1.00 97.50 88 LEU A CA 1
ATOM 643 C C . LEU A 1 88 ? -5.840 -1.044 -9.417 1.00 97.50 88 LEU A C 1
ATOM 645 O O . LEU A 1 88 ? -6.914 -0.974 -10.023 1.00 97.50 88 LEU A O 1
ATOM 649 N N . VAL A 1 89 ? -5.648 -0.548 -8.198 1.00 97.38 89 VAL A N 1
ATOM 650 C CA . VAL A 1 89 ? -6.733 -0.059 -7.344 1.00 97.38 89 VAL A CA 1
ATOM 651 C C . VAL A 1 89 ? -6.468 1.382 -6.922 1.00 97.38 89 VAL A C 1
ATOM 653 O O . VAL A 1 89 ? -5.403 1.699 -6.392 1.00 97.38 89 VAL A O 1
ATOM 656 N N . GLY A 1 90 ? -7.454 2.252 -7.128 1.00 95.00 90 GLY A N 1
ATOM 657 C CA . GLY A 1 90 ? -7.448 3.647 -6.691 1.00 95.00 90 GLY A CA 1
ATOM 658 C C . GLY A 1 90 ? -8.851 4.135 -6.309 1.00 95.00 90 GLY A C 1
ATOM 659 O O . GLY A 1 90 ? -9.830 3.439 -6.578 1.00 95.00 90 GLY A O 1
ATOM 660 N N . PRO A 1 91 ? -8.989 5.336 -5.716 1.00 92.62 91 PRO A N 1
ATOM 661 C CA . PRO A 1 91 ? -10.274 5.871 -5.261 1.00 92.62 91 PRO A CA 1
ATOM 662 C C . PRO A 1 91 ? -11.278 6.092 -6.396 1.00 92.62 91 PRO A C 1
ATOM 664 O O . PRO A 1 91 ? -12.482 6.024 -6.174 1.00 92.62 91 PRO A O 1
ATOM 667 N N . ARG A 1 92 ? -10.802 6.373 -7.616 1.00 91.38 92 ARG A N 1
ATOM 668 C CA . ARG A 1 92 ? -11.674 6.684 -8.760 1.00 91.38 92 ARG A CA 1
ATOM 669 C C . ARG A 1 92 ? -11.953 5.489 -9.660 1.00 91.38 92 ARG A C 1
ATOM 671 O O . ARG A 1 92 ? -12.992 5.451 -10.315 1.00 91.38 92 ARG A O 1
ATOM 678 N N . ARG A 1 93 ? -11.013 4.547 -9.755 1.00 91.06 93 ARG A N 1
ATOM 679 C CA . ARG A 1 93 ? -11.097 3.443 -10.709 1.00 91.06 93 ARG A CA 1
ATOM 680 C C . ARG A 1 93 ? -10.251 2.254 -10.266 1.00 91.06 93 ARG A C 1
ATOM 682 O O . ARG A 1 93 ? -9.160 2.412 -9.726 1.00 91.06 93 ARG A O 1
ATOM 689 N N . THR A 1 94 ? -10.761 1.076 -10.605 1.00 94.25 94 THR A N 1
ATOM 690 C CA . THR A 1 94 ? -10.041 -0.196 -10.609 1.00 94.25 94 THR A CA 1
ATOM 691 C C . THR A 1 94 ? -9.867 -0.649 -12.055 1.00 94.25 94 THR A C 1
ATOM 693 O O . THR A 1 94 ? -10.789 -0.497 -12.864 1.00 94.25 94 THR A O 1
ATOM 696 N N . ARG A 1 95 ? -8.715 -1.223 -12.408 1.00 95.56 95 ARG A N 1
ATOM 697 C CA . ARG A 1 95 ? -8.538 -1.902 -13.702 1.00 95.56 95 ARG A CA 1
ATOM 698 C C . ARG A 1 95 ? -7.502 -3.007 -13.633 1.00 95.56 95 ARG A C 1
ATOM 700 O O . ARG A 1 95 ? -6.585 -2.949 -12.827 1.00 95.56 95 ARG A O 1
ATOM 707 N N . THR A 1 96 ? -7.585 -3.954 -14.555 1.00 96.69 96 THR A N 1
ATOM 708 C CA . THR A 1 96 ? -6.596 -5.025 -14.684 1.00 96.69 96 THR A CA 1
ATOM 709 C C . THR A 1 96 ? -5.571 -4.706 -15.767 1.00 96.69 96 THR A C 1
ATOM 711 O O . THR A 1 96 ? -5.884 -4.032 -16.754 1.00 96.69 96 THR A O 1
ATOM 714 N N . MET A 1 97 ? -4.353 -5.213 -15.618 1.00 96.62 97 MET A N 1
ATOM 715 C CA . MET A 1 97 ? -3.333 -5.215 -16.664 1.00 96.62 97 MET A CA 1
ATOM 716 C C . MET A 1 97 ? -2.384 -6.401 -16.505 1.00 96.62 97 MET A C 1
ATOM 718 O O . MET A 1 97 ? -2.395 -7.070 -15.480 1.00 96.62 97 MET A O 1
ATOM 722 N N . ALA A 1 98 ? -1.544 -6.635 -17.508 1.00 97.44 98 ALA A N 1
ATOM 723 C CA . ALA A 1 98 ? -0.443 -7.580 -17.413 1.00 97.44 98 ALA A CA 1
ATOM 724 C C . ALA A 1 98 ? 0.841 -6.932 -17.940 1.00 97.44 98 ALA A C 1
ATOM 726 O O . ALA A 1 98 ? 0.796 -6.197 -18.928 1.00 97.44 98 ALA A O 1
ATOM 727 N N . THR A 1 99 ? 1.978 -7.180 -17.290 1.00 96.69 99 THR A N 1
ATOM 728 C CA . THR A 1 99 ? 3.277 -6.628 -17.712 1.00 96.69 99 THR A CA 1
ATOM 729 C C . THR A 1 99 ? 4.423 -7.596 -17.436 1.00 96.69 99 THR A C 1
ATOM 731 O O . THR A 1 99 ? 4.372 -8.393 -16.502 1.00 96.69 99 THR A O 1
ATOM 734 N N . LYS A 1 100 ? 5.464 -7.527 -18.270 1.00 96.56 100 LYS A N 1
ATOM 735 C CA . LYS A 1 100 ? 6.766 -8.182 -18.048 1.00 96.56 100 LYS A CA 1
ATOM 736 C C . LYS A 1 100 ? 7.875 -7.174 -17.735 1.00 96.56 100 LYS A C 1
ATOM 738 O O . LYS A 1 100 ? 9.017 -7.577 -17.522 1.00 96.56 100 LYS A O 1
ATOM 743 N N . ASN A 1 101 ? 7.552 -5.878 -17.763 1.00 96.31 101 ASN A N 1
ATOM 744 C CA . ASN A 1 101 ? 8.522 -4.791 -17.700 1.00 96.31 101 ASN A CA 1
ATOM 745 C C . ASN A 1 101 ? 9.004 -4.616 -16.264 1.00 96.31 101 ASN A C 1
ATOM 747 O O . ASN A 1 101 ? 8.429 -3.860 -15.486 1.00 96.31 101 ASN A O 1
ATOM 751 N N . GLN A 1 102 ? 10.048 -5.356 -15.922 1.00 95.81 102 GLN A N 1
ATOM 752 C CA . GLN A 1 102 ? 10.703 -5.282 -14.630 1.00 95.81 102 GLN A CA 1
ATOM 753 C C . GLN A 1 102 ? 11.832 -4.254 -14.673 1.00 95.81 102 GLN A C 1
ATOM 755 O O . GLN A 1 102 ? 12.592 -4.168 -15.644 1.00 95.81 102 GLN A O 1
ATOM 760 N N . VAL A 1 103 ? 11.959 -3.497 -13.592 1.00 94.94 103 VAL A N 1
ATOM 761 C CA . VAL A 1 103 ? 13.032 -2.528 -13.374 1.00 94.94 103 VAL A CA 1
ATOM 762 C C . VAL A 1 103 ? 13.612 -2.708 -11.977 1.00 94.94 103 VAL A C 1
ATOM 764 O O . VAL A 1 103 ? 12.972 -3.271 -11.083 1.00 94.94 103 VAL A O 1
ATOM 767 N N . PHE A 1 104 ? 14.826 -2.210 -11.785 1.00 93.94 104 PHE A N 1
ATOM 768 C CA . PHE A 1 104 ? 15.337 -1.918 -10.456 1.00 93.94 104 PHE A CA 1
ATOM 769 C C . PHE A 1 104 ? 15.154 -0.431 -10.183 1.00 93.94 104 PHE A C 1
ATOM 771 O O . PHE A 1 104 ? 15.377 0.394 -11.071 1.00 93.94 104 PHE A O 1
ATOM 778 N N . ILE A 1 105 ? 14.757 -0.097 -8.962 1.00 91.69 105 ILE A N 1
ATOM 779 C CA . ILE A 1 105 ? 14.530 1.279 -8.531 1.00 91.69 105 ILE A CA 1
ATOM 780 C C . ILE A 1 105 ? 15.221 1.513 -7.187 1.00 91.69 105 ILE A C 1
ATOM 782 O O . ILE A 1 105 ? 15.096 0.694 -6.275 1.00 91.69 105 ILE A O 1
ATOM 786 N N . THR A 1 106 ? 15.991 2.594 -7.069 1.00 86.56 106 THR A N 1
ATOM 787 C CA . THR A 1 106 ? 16.578 3.074 -5.806 1.00 86.56 106 THR A CA 1
ATOM 788 C C . THR A 1 106 ? 16.090 4.478 -5.510 1.00 86.56 106 THR A C 1
ATOM 790 O O . THR A 1 106 ? 15.602 5.153 -6.407 1.00 86.56 106 THR A O 1
ATOM 793 N N . PRO A 1 107 ? 16.259 4.905 -4.256 1.00 76.69 107 PRO A N 1
ATOM 794 C CA . PRO A 1 107 ? 15.177 5.086 -3.300 1.00 76.69 107 PRO A CA 1
ATOM 795 C C . PRO A 1 107 ? 14.062 5.989 -3.835 1.00 76.69 107 PRO A C 1
ATOM 797 O O . PRO A 1 107 ? 14.333 7.098 -4.281 1.00 76.69 107 PRO A O 1
ATOM 800 N N . VAL A 1 108 ? 12.817 5.544 -3.676 1.00 72.25 108 VAL A N 1
ATOM 801 C CA . VAL A 1 108 ? 11.628 6.400 -3.813 1.00 72.25 108 VAL A CA 1
ATOM 802 C C . VAL A 1 108 ? 11.232 6.949 -2.444 1.00 72.25 108 VAL A C 1
ATOM 804 O O . VAL A 1 108 ? 11.687 6.440 -1.416 1.00 72.25 108 VAL A O 1
ATOM 807 N N . HIS A 1 109 ? 10.369 7.965 -2.394 1.00 72.19 109 HIS A N 1
ATOM 808 C CA . HIS A 1 109 ? 9.901 8.550 -1.130 1.00 72.19 109 HIS A CA 1
ATOM 809 C C . HIS A 1 109 ? 9.430 7.486 -0.116 1.00 72.19 109 HIS A C 1
ATOM 811 O O . HIS A 1 109 ? 9.668 7.602 1.087 1.00 72.19 109 HIS A O 1
ATOM 817 N N . GLU A 1 110 ? 8.827 6.402 -0.602 1.00 71.56 110 GLU A N 1
ATOM 818 C CA . GLU A 1 110 ? 8.256 5.336 0.214 1.00 71.56 110 GLU A CA 1
ATOM 819 C C . GLU A 1 110 ? 9.246 4.233 0.617 1.00 71.56 110 GLU A C 1
ATOM 821 O O . GLU A 1 110 ? 8.906 3.398 1.461 1.00 71.56 110 GLU A O 1
ATOM 826 N N . SER A 1 111 ? 10.466 4.205 0.067 1.00 76.19 111 SER A N 1
ATOM 827 C CA . SER A 1 111 ? 11.483 3.232 0.469 1.00 76.19 111 SER A CA 1
ATOM 828 C C . SER A 1 111 ? 12.913 3.723 0.317 1.00 76.19 111 SER A C 1
ATOM 830 O O . SER A 1 111 ? 13.334 4.207 -0.726 1.00 76.19 111 SER A O 1
ATOM 832 N N . ARG A 1 112 ? 13.712 3.471 1.356 1.00 79.75 112 ARG A N 1
ATOM 833 C CA . ARG A 1 112 ? 15.137 3.822 1.403 1.00 79.75 112 ARG A CA 1
ATOM 834 C C . ARG A 1 112 ? 16.053 2.807 0.712 1.00 79.75 112 ARG A C 1
ATOM 836 O O . ARG A 1 112 ? 17.261 3.028 0.670 1.00 79.75 112 ARG A O 1
ATOM 843 N N . LYS A 1 113 ? 15.520 1.675 0.242 1.00 85.31 113 LYS A N 1
ATOM 844 C CA . LYS A 1 113 ? 16.311 0.570 -0.318 1.00 85.31 113 LYS A CA 1
ATOM 845 C C . LYS A 1 113 ? 16.055 0.411 -1.808 1.00 85.31 113 LYS A C 1
ATOM 847 O O . LYS A 1 113 ? 14.938 0.602 -2.278 1.00 85.31 113 LYS A O 1
ATOM 852 N N . ALA A 1 114 ? 17.101 -0.004 -2.514 1.00 89.75 114 ALA A N 1
ATOM 853 C CA . ALA A 1 114 ? 16.982 -0.514 -3.866 1.00 89.75 114 ALA A CA 1
ATOM 854 C C . ALA A 1 114 ? 16.047 -1.729 -3.881 1.00 89.75 114 ALA A C 1
ATOM 856 O O . ALA A 1 114 ? 16.186 -2.621 -3.038 1.00 89.75 114 ALA A O 1
ATOM 857 N N . MET A 1 115 ? 15.124 -1.783 -4.834 1.00 91.75 115 MET A N 1
ATOM 858 C CA . MET A 1 115 ? 14.207 -2.909 -4.972 1.00 91.75 115 MET A CA 1
ATOM 859 C C . MET A 1 115 ? 13.846 -3.195 -6.420 1.00 91.75 115 MET A C 1
ATOM 861 O O . MET A 1 115 ? 14.051 -2.386 -7.325 1.00 91.75 115 MET A O 1
ATOM 865 N N . THR A 1 116 ? 13.268 -4.368 -6.614 1.00 94.25 116 THR A N 1
ATOM 866 C CA . THR A 1 116 ? 12.581 -4.724 -7.846 1.00 94.25 116 THR A CA 1
ATOM 867 C C . THR A 1 116 ? 11.215 -4.042 -7.910 1.00 94.25 116 THR A C 1
ATOM 869 O O . THR A 1 116 ? 10.469 -4.040 -6.928 1.00 94.25 116 THR A O 1
ATOM 872 N N . ALA A 1 117 ? 10.860 -3.532 -9.086 1.00 95.81 117 ALA A N 1
ATOM 873 C CA . ALA A 1 117 ? 9.530 -3.027 -9.385 1.00 95.81 117 ALA A CA 1
ATOM 874 C C . ALA A 1 117 ? 9.066 -3.451 -10.787 1.00 95.81 117 ALA A C 1
ATOM 876 O O . ALA A 1 117 ? 9.873 -3.865 -11.624 1.00 95.81 117 ALA A O 1
ATOM 877 N N . LEU A 1 118 ? 7.765 -3.333 -11.044 1.00 96.94 118 LEU A N 1
ATOM 878 C CA . LEU A 1 118 ? 7.197 -3.412 -12.388 1.00 96.94 118 LEU A CA 1
ATOM 879 C C . LEU A 1 118 ? 6.828 -2.022 -12.864 1.00 96.94 118 LEU A C 1
ATOM 881 O O . LEU A 1 118 ? 6.101 -1.309 -12.179 1.00 96.94 118 LEU A O 1
ATOM 885 N N . GLU A 1 119 ? 7.284 -1.662 -14.051 1.00 95.75 119 GLU A N 1
ATOM 886 C CA . GLU A 1 119 ? 6.823 -0.455 -14.715 1.00 95.75 119 GLU A CA 1
ATOM 887 C C . GLU A 1 119 ? 5.448 -0.708 -15.34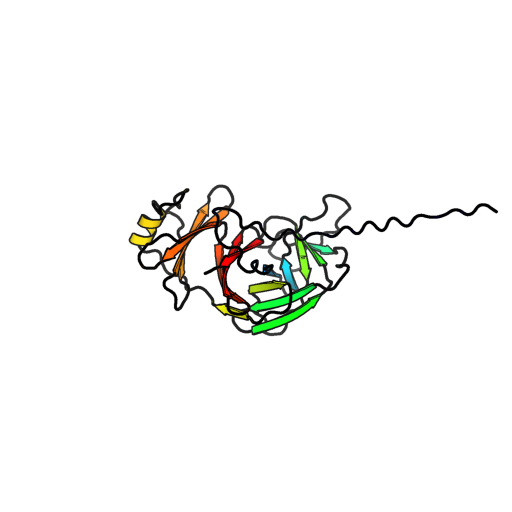1 1.00 95.75 119 GLU A C 1
ATOM 889 O O . GLU A 1 119 ? 5.231 -1.682 -16.081 1.00 95.75 119 GLU A O 1
ATOM 894 N N . ILE A 1 120 ? 4.510 0.174 -15.010 1.00 95.12 120 ILE A N 1
ATOM 895 C CA . ILE A 1 120 ? 3.147 0.161 -15.518 1.00 95.12 120 ILE A CA 1
ATOM 896 C C . ILE A 1 120 ? 2.856 1.456 -16.268 1.00 95.12 120 ILE A C 1
ATOM 898 O O . ILE A 1 120 ? 3.423 2.507 -15.990 1.00 95.12 120 ILE A O 1
ATOM 902 N N . PHE A 1 121 ? 1.932 1.373 -17.219 1.00 90.44 121 PHE A N 1
ATOM 903 C CA . PHE A 1 121 ? 1.528 2.516 -18.027 1.00 90.44 121 PHE A CA 1
ATOM 904 C C . PHE A 1 121 ? 0.251 3.111 -17.429 1.00 90.44 121 PHE A C 1
ATOM 906 O O . PHE A 1 121 ? -0.801 2.452 -17.503 1.00 90.44 121 PHE A O 1
ATOM 913 N N . PRO A 1 122 ? 0.313 4.293 -16.788 1.00 82.75 122 PRO A N 1
ATOM 914 C CA . PRO A 1 122 ? -0.883 4.956 -16.292 1.00 82.75 122 PRO A CA 1
ATOM 915 C C . PRO A 1 122 ? -1.777 5.376 -17.464 1.00 82.75 122 PRO A C 1
ATOM 917 O O . PRO A 1 122 ? -1.306 5.704 -18.553 1.00 82.75 122 PRO A O 1
ATOM 920 N N . LYS A 1 123 ? -3.090 5.352 -17.251 1.00 87.00 123 LYS A N 1
ATOM 921 C CA . LYS A 1 123 ? -4.062 6.027 -18.118 1.00 87.00 123 LYS A CA 1
ATOM 922 C C . LYS A 1 123 ? -4.335 7.425 -17.561 1.00 87.00 123 LYS A C 1
ATOM 924 O O . LYS A 1 123 ? -4.060 7.691 -16.394 1.00 87.00 123 LYS A O 1
ATOM 929 N N . ALA A 1 124 ? -4.895 8.310 -18.386 1.00 80.19 124 ALA A N 1
ATOM 930 C CA . ALA A 1 124 ? -5.371 9.606 -17.906 1.00 80.19 124 ALA A CA 1
ATOM 931 C C . ALA A 1 124 ? -6.285 9.412 -16.679 1.00 80.19 124 ALA A C 1
ATOM 933 O O . ALA A 1 124 ? -7.130 8.514 -16.675 1.00 80.19 124 ALA A O 1
ATOM 934 N N . ASP A 1 125 ? -6.065 10.228 -15.646 1.00 80.88 125 ASP A N 1
ATOM 935 C CA . ASP A 1 125 ? -6.775 10.204 -14.358 1.00 80.88 125 ASP A CA 1
ATOM 936 C C . ASP A 1 125 ? -6.579 8.946 -13.484 1.00 80.88 125 ASP A C 1
ATOM 938 O O . ASP A 1 125 ? -7.311 8.759 -12.505 1.00 80.88 125 ASP A O 1
ATOM 942 N N . ASP A 1 126 ? -5.588 8.094 -13.778 1.00 83.44 126 ASP A N 1
ATOM 943 C CA . ASP A 1 126 ? -5.245 6.949 -12.926 1.00 83.44 126 ASP A CA 1
ATOM 944 C C . ASP A 1 126 ? -4.599 7.420 -11.607 1.00 83.44 126 ASP A C 1
ATOM 946 O O . ASP A 1 126 ? -3.387 7.603 -11.505 1.00 83.44 126 ASP A O 1
ATOM 950 N N . THR A 1 127 ? -5.401 7.562 -10.550 1.00 90.62 127 THR A N 1
ATOM 951 C CA . THR A 1 127 ? -4.908 7.746 -9.175 1.00 90.62 127 THR A CA 1
ATOM 952 C C . THR A 1 127 ? -4.730 6.399 -8.476 1.00 90.62 127 THR A C 1
ATOM 954 O O . THR A 1 127 ? -5.459 6.056 -7.552 1.00 90.62 127 THR A O 1
ATOM 957 N N . ILE A 1 128 ? -3.780 5.583 -8.930 1.00 94.44 128 ILE A N 1
ATOM 958 C CA . ILE A 1 128 ? -3.568 4.245 -8.354 1.00 94.44 128 ILE A CA 1
ATOM 959 C C . ILE A 1 128 ? -2.891 4.350 -6.978 1.00 94.44 128 ILE A C 1
ATOM 961 O O . ILE A 1 128 ? -1.920 5.082 -6.809 1.00 94.44 128 ILE A O 1
ATOM 965 N N . ARG A 1 129 ? -3.407 3.615 -5.989 1.00 94.88 129 ARG A N 1
ATOM 966 C CA . ARG A 1 129 ? -2.879 3.551 -4.614 1.00 94.88 129 ARG A CA 1
ATOM 967 C C . ARG A 1 129 ? -2.074 2.279 -4.372 1.00 94.88 129 ARG A C 1
ATOM 969 O O . ARG A 1 129 ? -1.004 2.330 -3.770 1.00 94.88 129 ARG A O 1
ATOM 976 N N . ILE A 1 130 ? -2.597 1.150 -4.844 1.00 97.25 130 ILE A N 1
ATOM 977 C CA . ILE A 1 130 ? -1.980 -0.172 -4.720 1.00 97.25 130 ILE A CA 1
ATOM 978 C C . ILE A 1 130 ? -2.204 -0.992 -5.992 1.00 97.25 130 ILE A C 1
ATOM 980 O O . ILE A 1 130 ? -3.092 -0.698 -6.798 1.00 97.25 130 ILE A O 1
ATOM 984 N N . ALA A 1 131 ? -1.424 -2.055 -6.138 1.00 97.88 131 ALA A N 1
ATOM 985 C CA . ALA A 1 131 ? -1.684 -3.127 -7.087 1.00 97.88 131 ALA A CA 1
ATOM 986 C C . ALA A 1 131 ? -1.868 -4.447 -6.335 1.00 97.88 131 ALA A C 1
ATOM 988 O O . ALA A 1 131 ? -1.268 -4.651 -5.283 1.00 97.88 131 ALA A O 1
ATOM 989 N N . ILE A 1 132 ? -2.688 -5.337 -6.879 1.00 98.19 132 ILE A N 1
ATOM 990 C CA . ILE A 1 132 ? -2.960 -6.665 -6.329 1.00 98.19 132 ILE A CA 1
ATOM 991 C C . ILE A 1 132 ? -2.625 -7.693 -7.404 1.00 98.19 132 ILE A C 1
ATOM 993 O O . ILE A 1 132 ? -3.039 -7.517 -8.548 1.00 98.19 132 ILE A O 1
ATOM 997 N N . GLU A 1 133 ? -1.861 -8.728 -7.067 1.00 97.50 133 GLU A N 1
ATOM 998 C CA . GLU A 1 133 ? -1.554 -9.819 -7.999 1.00 97.50 133 GLU A CA 1
ATOM 999 C C . GLU A 1 133 ? -2.835 -10.529 -8.453 1.00 97.50 133 GLU A C 1
ATOM 1001 O O . GLU A 1 133 ? -3.610 -10.975 -7.619 1.00 97.50 133 GLU A O 1
ATOM 1006 N N . GLY A 1 134 ? -3.039 -10.666 -9.764 1.00 97.44 134 GLY A N 1
ATOM 1007 C CA . GLY A 1 134 ? -4.197 -11.332 -10.362 1.00 97.44 134 GLY A CA 1
ATOM 1008 C C . GLY A 1 134 ? -5.368 -10.405 -10.711 1.00 97.44 134 GLY A C 1
ATOM 1009 O O . GLY A 1 134 ? -5.260 -9.175 -10.712 1.00 97.44 134 GLY A O 1
ATOM 1010 N N . LYS A 1 135 ? -6.503 -11.021 -11.059 1.00 97.94 135 LYS A N 1
ATOM 1011 C CA . LYS A 1 135 ? -7.785 -10.371 -11.375 1.00 97.94 135 LYS A CA 1
ATOM 1012 C C . LYS A 1 135 ? -8.702 -10.401 -10.161 1.00 97.94 135 LYS A C 1
ATOM 1014 O O . LYS A 1 135 ? -9.087 -11.481 -9.726 1.00 97.94 135 LYS A O 1
ATOM 1019 N N . HIS A 1 136 ? -9.112 -9.224 -9.701 1.00 97.56 136 HIS A N 1
ATOM 1020 C CA . HIS A 1 136 ? -9.965 -9.080 -8.528 1.00 97.56 136 HIS A CA 1
ATOM 1021 C C . HIS A 1 136 ? -11.085 -8.064 -8.738 1.00 97.56 136 HIS A C 1
ATOM 1023 O O . HIS A 1 136 ? -10.934 -7.084 -9.478 1.00 97.56 136 HIS A O 1
ATOM 1029 N N . VAL A 1 137 ? -12.199 -8.268 -8.032 1.00 97.38 137 VAL A N 1
ATOM 1030 C CA . VAL A 1 137 ? -13.233 -7.242 -7.866 1.00 97.38 137 VAL A CA 1
ATOM 1031 C C . VAL A 1 137 ? -12.866 -6.408 -6.648 1.00 97.38 137 VAL A C 1
ATOM 1033 O O . VAL A 1 137 ? -12.820 -6.929 -5.532 1.00 97.38 137 VAL A O 1
ATOM 1036 N N . THR A 1 138 ? -12.601 -5.113 -6.851 1.00 97.69 138 THR A N 1
ATOM 1037 C CA . THR A 1 138 ? -12.101 -4.264 -5.766 1.00 97.69 138 THR A CA 1
ATOM 1038 C C . THR A 1 138 ? -12.729 -2.886 -5.687 1.00 97.69 138 THR A C 1
ATOM 1040 O O . THR A 1 138 ? -13.037 -2.259 -6.704 1.00 97.69 138 THR A O 1
ATOM 1043 N N . THR A 1 139 ? -12.802 -2.370 -4.462 1.00 96.56 139 THR A N 1
ATOM 1044 C CA . THR A 1 139 ? -13.114 -0.968 -4.160 1.00 96.56 139 THR A CA 1
ATOM 1045 C C . THR A 1 139 ? -12.085 -0.396 -3.194 1.00 96.56 139 THR A C 1
ATOM 1047 O O . THR A 1 139 ? -11.562 -1.110 -2.338 1.00 96.56 139 THR A O 1
ATOM 1050 N N . TRP A 1 140 ? -11.788 0.895 -3.339 1.00 96.88 140 TRP A N 1
ATOM 1051 C CA . TRP A 1 140 ? -10.908 1.631 -2.437 1.00 96.88 140 TRP A CA 1
ATOM 1052 C C . TRP A 1 140 ? -11.708 2.580 -1.557 1.00 96.88 140 TRP A C 1
ATOM 1054 O O . TRP A 1 140 ? -12.657 3.218 -2.015 1.00 96.88 140 TRP A O 1
ATOM 1064 N N . GLN A 1 141 ? -11.269 2.717 -0.316 1.00 96.38 141 GLN A N 1
ATOM 1065 C CA . GLN A 1 141 ? -11.792 3.675 0.634 1.00 96.38 141 GLN A CA 1
ATOM 1066 C C . GLN A 1 141 ? -10.626 4.427 1.281 1.00 96.38 141 GLN A C 1
ATOM 1068 O O . GLN A 1 141 ? -9.797 3.832 1.974 1.00 96.38 141 GLN A O 1
ATOM 1073 N N . ASP A 1 142 ? -10.583 5.741 1.060 1.00 95.44 142 ASP A N 1
ATOM 1074 C CA . ASP A 1 142 ? -9.636 6.620 1.743 1.00 95.44 142 ASP A CA 1
ATOM 1075 C C . ASP A 1 142 ? -9.972 6.719 3.241 1.00 95.44 142 ASP A C 1
ATOM 1077 O O . ASP A 1 142 ? -11.123 6.556 3.668 1.00 95.44 142 ASP A O 1
ATOM 1081 N N . LEU A 1 143 ? -8.936 6.977 4.032 1.00 96.25 143 LEU A N 1
ATOM 1082 C CA . LEU A 1 143 ? -9.058 7.232 5.461 1.00 96.25 143 LEU A CA 1
ATOM 1083 C C . LEU A 1 143 ? -9.426 8.692 5.709 1.00 96.25 143 LEU A C 1
ATOM 1085 O O . LEU A 1 143 ? -9.105 9.574 4.911 1.00 96.25 143 LEU A O 1
ATOM 1089 N N . GLU A 1 144 ? -10.078 8.942 6.836 1.00 95.88 144 GLU A N 1
ATOM 1090 C CA . GLU A 1 144 ? -10.357 10.289 7.317 1.00 95.88 144 GLU A CA 1
ATOM 1091 C C . GLU A 1 144 ? -9.374 10.644 8.432 1.00 95.88 144 GLU A C 1
ATOM 1093 O O . GLU A 1 144 ? -9.474 10.117 9.540 1.00 95.88 144 GLU A O 1
ATOM 1098 N N . SER A 1 145 ? -8.428 11.534 8.139 1.00 94.38 145 SER A N 1
ATOM 1099 C CA . SER A 1 145 ? -7.487 12.027 9.142 1.00 94.38 145 SER A CA 1
ATOM 1100 C C . SER A 1 145 ? -8.176 13.002 10.087 1.00 94.38 145 SER A C 1
ATOM 1102 O O . SER A 1 145 ? -8.823 13.960 9.658 1.00 94.38 145 SER A O 1
ATOM 1104 N N . VAL A 1 146 ? -8.005 12.776 11.384 1.00 93.19 146 VAL A N 1
ATOM 1105 C CA . VAL A 1 146 ? -8.584 13.601 12.444 1.00 93.19 146 VAL A CA 1
ATOM 1106 C C . VAL A 1 146 ? -7.509 14.015 13.442 1.00 93.19 146 VAL A C 1
ATOM 1108 O O . VAL A 1 146 ? -6.520 13.315 13.654 1.00 93.19 146 VAL A O 1
ATOM 1111 N N . ALA A 1 147 ? -7.697 15.172 14.076 1.00 91.44 147 ALA A N 1
ATOM 1112 C CA . ALA A 1 147 ? -6.795 15.607 15.134 1.00 91.44 147 ALA A CA 1
ATOM 1113 C C . ALA A 1 147 ? -6.881 14.646 16.340 1.00 91.44 147 ALA A C 1
ATOM 1115 O O . ALA A 1 147 ? -7.991 14.269 16.736 1.00 91.44 147 ALA A O 1
ATOM 1116 N N . PRO A 1 148 ? -5.748 14.256 16.952 1.00 90.19 148 PRO A N 1
ATOM 1117 C CA . PRO A 1 148 ? -5.766 13.430 18.151 1.00 90.19 148 PRO A CA 1
ATOM 1118 C C . PRO A 1 148 ? -6.383 14.199 19.327 1.00 90.19 148 PRO A C 1
ATOM 1120 O O . PRO A 1 148 ? -5.907 15.266 19.710 1.00 90.19 148 PRO A O 1
ATOM 1123 N N . GLY A 1 149 ? -7.434 13.638 19.928 1.00 90.44 149 GLY A N 1
ATOM 1124 C CA . GLY A 1 149 ? -7.962 14.113 21.208 1.00 90.44 149 GLY A CA 1
ATOM 1125 C C . GLY A 1 149 ? -7.096 13.661 22.388 1.00 90.44 149 GLY A C 1
ATOM 1126 O O . GLY A 1 149 ? -6.358 12.679 22.285 1.00 90.44 149 GLY A O 1
ATOM 1127 N N . LEU A 1 150 ? -7.226 14.334 23.538 1.00 90.38 150 LEU A N 1
ATOM 1128 C CA . LEU A 1 150 ? -6.481 13.996 24.762 1.00 90.38 150 LEU A CA 1
ATOM 1129 C C . LEU A 1 150 ? -6.699 12.540 25.203 1.00 90.38 150 LEU A C 1
ATOM 1131 O O . LEU A 1 150 ? -5.750 11.876 25.607 1.00 90.38 150 LEU A O 1
ATOM 1135 N N . GLU A 1 151 ? -7.921 12.021 25.065 1.00 90.12 151 GLU A N 1
ATOM 1136 C CA . GLU A 1 151 ? -8.241 10.620 25.375 1.00 90.12 151 GLU A CA 1
ATOM 1137 C C . GLU A 1 151 ? -7.496 9.635 24.465 1.00 90.12 151 GLU A C 1
ATOM 1139 O O . GLU A 1 151 ? -7.029 8.590 24.915 1.00 90.12 151 GLU A O 1
ATOM 1144 N N . THR A 1 152 ? -7.337 9.970 23.183 1.00 90.69 152 THR A N 1
ATOM 1145 C CA . THR A 1 152 ? -6.587 9.146 22.229 1.00 90.69 152 THR A CA 1
ATOM 1146 C C . THR A 1 152 ? -5.098 9.148 22.544 1.00 90.69 152 THR A C 1
ATOM 1148 O O . THR A 1 152 ? -4.470 8.093 22.502 1.00 90.69 152 THR A O 1
ATOM 1151 N N . ILE A 1 153 ? -4.548 10.306 22.917 1.00 89.12 153 ILE A N 1
ATOM 1152 C CA . ILE A 1 153 ? -3.147 10.432 23.335 1.00 89.12 153 ILE A CA 1
ATOM 1153 C C . ILE A 1 153 ? -2.895 9.613 24.606 1.00 89.12 153 ILE A C 1
ATOM 1155 O O . ILE A 1 153 ? -1.966 8.808 24.637 1.00 89.12 153 ILE A O 1
ATOM 1159 N N . ALA A 1 154 ? -3.750 9.761 25.621 1.00 88.88 154 ALA A N 1
ATOM 1160 C CA . ALA A 1 154 ? -3.641 9.012 26.872 1.00 88.88 154 ALA A CA 1
ATOM 1161 C C . ALA A 1 154 ? -3.751 7.496 26.642 1.00 88.88 154 ALA A C 1
ATOM 1163 O O . ALA A 1 154 ? -2.977 6.718 27.198 1.00 88.88 154 ALA A O 1
ATOM 1164 N N . TRP A 1 155 ? -4.671 7.066 25.774 1.00 90.19 155 TRP A N 1
ATOM 1165 C CA . TRP A 1 155 ? -4.795 5.659 25.401 1.00 90.19 155 TRP A CA 1
ATOM 1166 C C . TRP A 1 155 ? -3.552 5.137 24.672 1.00 90.19 155 TRP A C 1
ATOM 1168 O O . TRP A 1 155 ? -3.097 4.037 24.961 1.00 90.19 155 TRP A O 1
ATOM 1178 N N . ALA A 1 156 ? -2.963 5.913 23.758 1.00 87.19 156 ALA A N 1
ATOM 1179 C CA . ALA A 1 156 ? -1.791 5.492 22.985 1.00 87.19 156 ALA A CA 1
ATOM 1180 C C . ALA A 1 156 ? -0.537 5.269 23.853 1.00 87.19 156 ALA A C 1
ATOM 1182 O O . ALA A 1 156 ? 0.334 4.476 23.489 1.00 87.19 156 ALA A O 1
ATOM 1183 N N . GLN A 1 157 ? -0.473 5.924 25.015 1.00 86.00 157 GLN A N 1
ATOM 1184 C CA . GLN A 1 157 ? 0.559 5.714 26.035 1.00 86.00 157 GLN A CA 1
ATOM 1185 C C . GLN A 1 157 ? 0.321 4.447 26.878 1.00 86.00 157 GLN A C 1
ATOM 1187 O O . GLN A 1 157 ? 1.242 3.964 27.535 1.00 86.00 157 GLN A O 1
ATOM 1192 N N . ASN A 1 158 ? -0.891 3.885 26.859 1.00 85.69 158 ASN A N 1
ATOM 1193 C CA . ASN A 1 158 ? -1.216 2.625 27.526 1.00 85.69 158 ASN A CA 1
ATOM 1194 C C . ASN A 1 158 ? -2.244 1.790 26.729 1.00 85.69 158 ASN A C 1
ATOM 1196 O O . ASN A 1 158 ? -3.362 1.560 27.198 1.00 85.69 158 ASN A O 1
ATOM 1200 N N . PRO A 1 159 ? -1.892 1.316 25.518 1.00 78.94 159 PRO A N 1
ATOM 1201 C CA . PRO A 1 159 ? -2.855 0.703 24.602 1.00 78.94 159 PRO A CA 1
ATOM 1202 C C . PRO A 1 159 ? -3.142 -0.774 24.928 1.00 78.94 159 PRO A C 1
ATOM 1204 O O . PRO A 1 159 ? -3.840 -1.451 24.176 1.00 78.94 159 PRO A O 1
ATOM 1207 N N . GLY A 1 160 ? -2.556 -1.311 26.007 1.00 79.81 160 GLY A N 1
ATOM 1208 C CA . GLY A 1 160 ? -2.530 -2.751 26.292 1.00 79.81 160 GLY A CA 1
ATOM 1209 C C . GLY A 1 160 ? -1.597 -3.551 25.370 1.00 79.81 160 GLY A C 1
ATOM 1210 O O . GLY A 1 160 ? -1.524 -4.772 25.480 1.00 79.81 160 GLY A O 1
ATOM 1211 N N . PHE A 1 161 ? -0.863 -2.867 24.486 1.00 71.31 161 PHE A N 1
ATOM 1212 C CA . PHE A 1 161 ? 0.149 -3.426 23.593 1.00 71.31 161 PHE A CA 1
ATOM 1213 C C . PHE A 1 161 ? 1.523 -2.823 23.890 1.00 71.31 161 PHE A C 1
ATOM 1215 O O . PHE A 1 161 ? 1.632 -1.692 24.363 1.00 71.31 161 PHE A O 1
ATOM 1222 N N . SER A 1 162 ? 2.575 -3.584 23.592 1.00 72.31 162 SER A N 1
ATOM 1223 C CA . SER A 1 162 ? 3.959 -3.128 23.709 1.00 72.31 162 SER A CA 1
ATOM 1224 C C . SER A 1 162 ? 4.577 -2.959 22.318 1.00 72.31 162 SER A C 1
ATOM 1226 O O . SER A 1 162 ? 4.427 -3.870 21.498 1.00 72.31 162 SER A O 1
ATOM 1228 N N . PRO A 1 163 ? 5.294 -1.852 22.045 1.00 73.62 163 PRO A N 1
ATOM 1229 C CA . PRO A 1 163 ? 5.593 -0.734 22.953 1.00 73.62 163 PRO A CA 1
ATOM 1230 C C . PRO A 1 163 ? 4.507 0.365 22.948 1.00 73.62 163 PRO A C 1
ATOM 1232 O O . PRO A 1 163 ? 3.902 0.610 21.908 1.00 73.62 163 PRO A O 1
ATOM 1235 N N . PRO A 1 164 ? 4.280 1.103 24.049 1.00 77.38 164 PRO A N 1
ATOM 1236 C CA . PRO A 1 164 ? 3.489 2.336 24.005 1.00 77.38 164 PRO A CA 1
ATOM 1237 C C . PRO A 1 164 ? 3.957 3.295 22.901 1.00 77.38 164 PRO A C 1
ATOM 1239 O O . PRO A 1 164 ? 5.151 3.345 22.592 1.00 77.38 164 PRO A O 1
ATOM 1242 N N . LEU A 1 165 ? 3.034 4.064 22.317 1.00 80.00 165 LEU A N 1
ATOM 1243 C CA . LEU A 1 165 ? 3.409 5.094 21.347 1.00 80.00 165 LEU A CA 1
ATOM 1244 C C . LEU A 1 165 ? 3.894 6.351 22.070 1.00 80.00 165 LEU A C 1
ATOM 1246 O O . LEU A 1 165 ? 3.335 6.757 23.089 1.00 80.00 165 LEU A O 1
ATOM 1250 N N . ASP A 1 166 ? 4.909 6.995 21.499 1.00 78.19 166 ASP A N 1
ATOM 1251 C CA . ASP A 1 166 ? 5.320 8.334 21.905 1.00 78.19 166 ASP A CA 1
ATOM 1252 C C . ASP A 1 166 ? 4.203 9.338 21.571 1.00 78.19 166 ASP A C 1
ATOM 1254 O O . ASP A 1 166 ? 3.766 9.453 20.423 1.00 78.19 166 ASP A O 1
ATOM 1258 N N . SER A 1 167 ? 3.752 10.084 22.581 1.00 68.62 167 SER A N 1
ATOM 1259 C CA . SER A 1 167 ? 2.691 11.087 22.467 1.00 68.62 167 SER A CA 1
ATOM 1260 C C . SER A 1 167 ? 3.039 12.285 21.589 1.00 68.62 167 SER A C 1
ATOM 1262 O O . SER A 1 167 ? 2.143 13.036 21.209 1.00 68.62 167 SER A O 1
ATOM 1264 N N . THR A 1 168 ? 4.317 12.489 21.279 1.00 75.88 168 THR A N 1
ATOM 1265 C CA . THR A 1 168 ? 4.784 13.703 20.600 1.00 75.88 168 THR A CA 1
ATOM 1266 C C . THR A 1 168 ? 4.366 13.749 19.125 1.00 75.88 168 THR A C 1
ATOM 1268 O O . THR A 1 168 ? 4.186 14.834 18.582 1.00 75.88 168 THR A O 1
ATOM 1271 N N . ASN A 1 169 ? 4.161 12.591 18.482 1.00 83.12 169 ASN A N 1
ATOM 1272 C CA . ASN A 1 169 ? 3.813 12.486 17.058 1.00 83.12 169 ASN A CA 1
ATOM 1273 C C . ASN A 1 169 ? 2.738 11.415 16.818 1.00 83.12 169 ASN A C 1
ATOM 1275 O O . ASN A 1 169 ? 2.989 10.412 16.145 1.00 83.12 169 ASN A O 1
ATOM 1279 N N . ILE A 1 170 ? 1.549 11.624 17.389 1.00 89.44 170 ILE A N 1
ATOM 1280 C CA . ILE A 1 170 ? 0.390 10.754 17.166 1.00 89.44 170 ILE A CA 1
ATOM 1281 C C . ILE A 1 170 ? -0.439 11.273 15.993 1.00 89.44 170 ILE A C 1
ATOM 1283 O O . ILE A 1 170 ? -0.869 12.426 15.973 1.00 89.44 170 ILE A O 1
ATOM 1287 N N . TYR A 1 171 ? -0.726 10.375 15.059 1.00 92.88 171 TYR A N 1
ATOM 1288 C CA . TYR A 1 171 ? -1.653 10.572 13.954 1.00 92.88 171 TYR A CA 1
ATOM 1289 C C . TYR A 1 171 ? -2.859 9.670 14.156 1.00 92.88 171 TYR A C 1
ATOM 1291 O O . TYR A 1 171 ? -2.714 8.528 14.597 1.00 92.88 171 TYR A O 1
ATOM 1299 N N . VAL A 1 172 ? -4.045 10.188 13.850 1.00 94.19 172 VAL A N 1
ATOM 1300 C CA . VAL A 1 172 ? -5.288 9.437 13.979 1.00 94.19 172 VAL A CA 1
ATOM 1301 C C . VAL A 1 172 ? -6.022 9.473 12.656 1.00 94.19 172 VAL A C 1
ATOM 1303 O O . VAL A 1 172 ? -6.338 10.541 12.137 1.00 94.19 172 VAL A O 1
ATOM 1306 N N . ASP A 1 173 ? -6.322 8.289 12.149 1.00 96.06 173 ASP A N 1
ATOM 1307 C CA . ASP A 1 173 ? -7.121 8.087 10.956 1.00 96.06 173 ASP A CA 1
ATOM 1308 C C . ASP A 1 173 ? -8.358 7.255 11.298 1.00 96.06 173 ASP A C 1
ATOM 1310 O O . ASP A 1 173 ? -8.322 6.354 12.141 1.00 96.06 173 ASP A O 1
ATOM 1314 N N . LYS A 1 174 ? -9.471 7.540 10.626 1.00 94.94 174 LYS A N 1
ATOM 1315 C CA . LYS A 1 174 ? -10.727 6.801 10.763 1.00 94.94 174 LYS A CA 1
ATOM 1316 C C . LYS A 1 174 ? -11.075 6.082 9.478 1.00 94.94 174 LYS A C 1
ATOM 1318 O O . LYS A 1 174 ? -10.946 6.619 8.375 1.00 94.94 174 LYS A O 1
ATOM 1323 N N . VAL A 1 175 ? -11.591 4.868 9.623 1.00 93.19 175 VAL A N 1
ATOM 1324 C CA . VAL A 1 175 ? -12.179 4.141 8.500 1.00 93.19 175 VAL A CA 1
ATOM 1325 C C . VAL A 1 175 ? -13.651 4.544 8.400 1.00 93.19 175 VAL A C 1
ATOM 1327 O O . VAL A 1 175 ? -14.485 4.109 9.196 1.00 93.19 175 VAL A O 1
ATOM 1330 N N . LYS A 1 176 ? -13.979 5.379 7.406 1.00 89.12 176 LYS A N 1
ATOM 1331 C CA . LYS A 1 176 ? -15.349 5.859 7.142 1.00 89.12 176 LYS A CA 1
ATOM 1332 C C . LYS A 1 176 ? -16.392 4.728 7.182 1.00 89.12 176 LYS A C 1
ATOM 1334 O O . LYS A 1 176 ? -16.210 3.673 6.576 1.00 89.12 176 LYS A O 1
ATOM 1339 N N . GLY A 1 177 ? -17.503 4.961 7.878 1.00 86.06 177 GLY A N 1
ATOM 1340 C CA . GLY A 1 177 ? -18.590 3.980 7.992 1.00 86.06 177 GLY A CA 1
ATOM 1341 C C . GLY A 1 177 ? -18.249 2.743 8.831 1.00 86.06 177 GLY A C 1
ATOM 1342 O O . GLY A 1 177 ? -18.958 1.746 8.746 1.00 86.06 177 GLY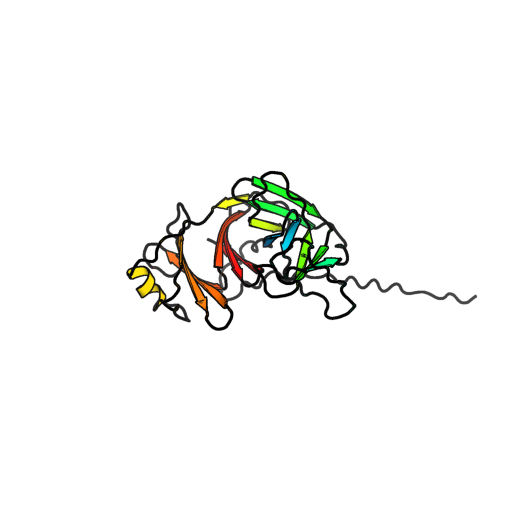 A O 1
ATOM 1343 N N . SER A 1 178 ? -17.178 2.791 9.624 1.00 89.81 178 SER A N 1
ATOM 1344 C CA . SER A 1 178 ? -16.861 1.778 10.632 1.00 89.81 178 SER A CA 1
ATOM 1345 C C . SER A 1 178 ? -16.578 2.430 11.982 1.00 89.81 178 SER A C 1
ATOM 1347 O O . SER A 1 178 ? -16.411 3.647 12.069 1.00 89.81 178 SER A O 1
ATOM 1349 N N . ASP A 1 179 ? -16.498 1.612 13.022 1.00 90.75 179 ASP A N 1
ATOM 1350 C CA . ASP A 1 179 ? -16.101 2.013 14.367 1.00 90.75 179 ASP A CA 1
ATOM 1351 C C . ASP A 1 179 ? -14.577 1.975 14.570 1.00 90.75 179 ASP A C 1
ATOM 1353 O O . ASP A 1 179 ? -14.120 2.036 15.705 1.00 90.75 179 ASP A O 1
ATOM 1357 N N . LEU A 1 180 ? -13.781 1.862 13.503 1.00 93.25 180 LEU A N 1
ATOM 1358 C CA . LEU A 1 180 ? -12.337 1.676 13.605 1.00 93.25 180 LEU A CA 1
ATOM 1359 C C . LEU A 1 180 ? -11.576 2.996 13.599 1.00 93.25 180 LEU A C 1
ATOM 1361 O O . LEU A 1 180 ? -11.711 3.816 12.684 1.00 93.25 180 LEU A O 1
ATOM 1365 N N . GLU A 1 181 ? -10.698 3.129 14.588 1.00 94.62 181 GLU A N 1
ATOM 1366 C CA . GLU A 1 181 ? -9.691 4.178 14.680 1.00 94.62 181 GLU A CA 1
ATOM 1367 C C . GLU A 1 181 ? -8.292 3.569 14.548 1.00 94.62 181 GLU A C 1
ATOM 1369 O O . GLU A 1 181 ? -7.972 2.541 15.156 1.00 94.62 181 GLU A O 1
ATOM 1374 N N . LEU A 1 182 ? -7.461 4.228 13.748 1.00 94.94 182 LEU A N 1
ATOM 1375 C CA . LEU A 1 182 ? -6.080 3.871 13.464 1.00 94.94 182 LEU A CA 1
ATOM 1376 C C . LEU A 1 182 ? -5.197 4.941 14.092 1.00 94.94 182 LEU A C 1
ATOM 1378 O O . LEU A 1 182 ? -5.326 6.118 13.768 1.00 94.94 182 LEU A O 1
ATOM 1382 N N . ILE A 1 183 ? -4.332 4.543 15.014 1.00 94.00 183 ILE A N 1
ATOM 1383 C CA . ILE A 1 183 ? -3.509 5.453 15.805 1.00 94.00 183 ILE A CA 1
ATOM 1384 C C . ILE A 1 183 ? -2.058 5.117 15.516 1.00 94.00 183 ILE A C 1
ATOM 1386 O O . ILE A 1 183 ? -1.569 4.061 15.919 1.00 94.00 183 ILE A O 1
ATOM 1390 N N . SER A 1 184 ? -1.379 6.004 14.804 1.00 93.00 184 SER A N 1
ATOM 1391 C CA . SER A 1 184 ? -0.016 5.786 14.335 1.00 93.00 184 SER A CA 1
ATOM 1392 C C . SER A 1 184 ? 0.961 6.725 15.025 1.00 93.00 184 SER A C 1
ATOM 1394 O O . SER A 1 184 ? 0.673 7.908 15.187 1.00 93.00 184 SER A O 1
ATOM 1396 N N . ALA A 1 185 ? 2.146 6.225 15.366 1.00 89.31 185 ALA A N 1
ATOM 1397 C CA . ALA A 1 185 ? 3.279 7.065 15.746 1.00 89.31 185 ALA A CA 1
ATOM 1398 C C . ALA A 1 185 ? 4.574 6.532 15.134 1.00 89.31 185 ALA A C 1
ATOM 1400 O O . ALA A 1 185 ? 4.750 5.322 14.976 1.00 89.31 185 ALA A O 1
ATOM 1401 N N . TYR A 1 186 ? 5.482 7.440 14.780 1.00 81.31 186 TYR A N 1
ATOM 1402 C CA . TYR A 1 186 ? 6.773 7.094 14.188 1.00 81.31 186 TYR A CA 1
ATOM 1403 C C . TYR A 1 186 ? 7.794 6.767 15.272 1.00 81.31 186 TYR A C 1
ATOM 1405 O O . TYR A 1 186 ? 8.048 7.580 16.160 1.00 81.31 186 TYR A O 1
ATOM 1413 N N . GLY A 1 187 ? 8.405 5.584 15.178 1.00 69.75 187 GLY A N 1
ATOM 1414 C CA . GLY A 1 187 ? 9.543 5.236 16.019 1.00 69.75 187 GLY A CA 1
ATOM 1415 C C . GLY A 1 187 ? 10.756 6.102 15.675 1.00 69.75 187 GLY A C 1
ATOM 1416 O O . GLY A 1 187 ? 11.092 6.282 14.503 1.00 69.75 187 GLY A O 1
ATOM 1417 N N . SER A 1 188 ? 11.449 6.613 16.694 1.00 60.81 188 SER A N 1
ATOM 1418 C CA . SER A 1 188 ? 12.636 7.464 16.524 1.00 60.81 188 SER A CA 1
ATOM 1419 C C . SER A 1 188 ? 13.835 6.736 15.897 1.00 60.81 188 SER A C 1
ATOM 1421 O O . SER A 1 188 ? 14.689 7.381 15.294 1.00 60.81 188 SER A O 1
ATOM 1423 N N . ALA A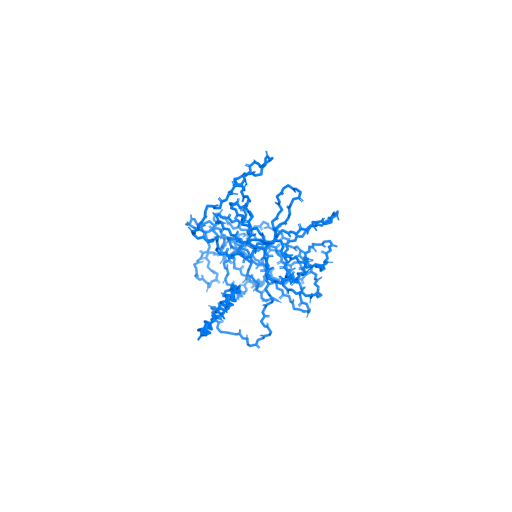 1 189 ? 13.904 5.404 16.010 1.00 69.00 189 ALA A N 1
ATOM 1424 C CA . ALA A 1 189 ? 15.076 4.620 15.616 1.00 69.00 189 ALA A CA 1
ATOM 1425 C C . ALA A 1 189 ? 15.089 4.185 14.138 1.00 69.00 189 ALA A C 1
ATOM 1427 O O . ALA A 1 189 ? 16.142 4.226 13.504 1.00 69.00 189 ALA A O 1
ATOM 1428 N N . ASP A 1 190 ? 13.952 3.760 13.576 1.00 71.38 190 ASP A N 1
ATOM 1429 C CA . ASP A 1 190 ? 13.884 3.220 12.207 1.00 71.38 190 ASP A CA 1
ATOM 1430 C C . ASP A 1 190 ? 13.046 4.076 11.243 1.00 71.38 190 ASP A C 1
ATOM 1432 O O . ASP A 1 190 ? 13.033 3.806 10.039 1.00 71.38 190 ASP A O 1
ATOM 1436 N N . GLY A 1 191 ? 12.392 5.132 11.745 1.00 77.75 191 GLY A N 1
ATOM 1437 C CA . GLY A 1 191 ? 11.552 6.029 10.952 1.00 77.75 191 GLY A CA 1
ATOM 1438 C C . GLY A 1 191 ? 10.296 5.361 10.393 1.00 77.75 191 GLY A C 1
ATOM 1439 O O . GLY A 1 191 ? 9.685 5.903 9.472 1.00 77.75 191 GLY A O 1
ATOM 1440 N N . VAL A 1 192 ? 9.917 4.188 10.910 1.00 83.44 192 VAL A N 1
ATOM 1441 C CA . VAL A 1 192 ? 8.702 3.481 10.508 1.00 83.44 192 VAL A CA 1
ATOM 1442 C C . VAL A 1 192 ? 7.626 3.687 11.562 1.00 83.44 192 VAL A C 1
ATOM 1444 O O . VAL A 1 192 ? 7.887 3.663 12.764 1.00 83.44 192 VAL A O 1
ATOM 1447 N N . ALA A 1 193 ? 6.397 3.913 11.104 1.00 88.62 193 ALA A N 1
ATOM 1448 C CA . ALA A 1 193 ? 5.262 4.025 12.000 1.00 88.62 193 ALA A CA 1
ATOM 1449 C C . ALA A 1 193 ? 4.898 2.668 12.612 1.00 88.62 193 ALA A C 1
ATOM 1451 O O . ALA A 1 193 ? 4.917 1.639 11.933 1.00 88.62 193 ALA A O 1
ATOM 1452 N N . THR A 1 194 ? 4.495 2.686 13.874 1.00 90.44 194 THR A N 1
ATOM 1453 C CA . THR A 1 194 ? 3.667 1.638 14.474 1.00 90.44 194 THR A CA 1
ATOM 1454 C C . THR A 1 194 ? 2.236 2.149 14.503 1.00 90.44 194 THR A C 1
ATOM 1456 O O . THR A 1 194 ? 2.001 3.274 14.940 1.00 90.44 194 THR A O 1
ATOM 1459 N N . THR A 1 195 ? 1.295 1.332 14.039 1.00 92.50 195 THR A N 1
ATOM 1460 C CA . THR A 1 195 ? -0.135 1.638 13.985 1.00 92.50 195 THR A CA 1
ATOM 1461 C C . THR A 1 195 ? -0.909 0.692 14.883 1.00 92.50 195 THR A C 1
ATOM 1463 O O . THR A 1 195 ? -0.910 -0.523 14.673 1.00 92.50 195 THR A O 1
ATOM 1466 N N . TYR A 1 196 ? -1.600 1.261 15.863 1.00 92.56 196 TYR A N 1
ATOM 1467 C CA . TYR A 1 196 ? -2.577 0.566 16.680 1.00 92.56 196 TYR A CA 1
ATOM 1468 C C . TYR A 1 196 ? -3.978 0.734 16.112 1.00 92.56 196 TYR A C 1
ATOM 1470 O O . TYR A 1 196 ? -4.366 1.822 15.699 1.00 92.56 196 TYR A O 1
ATOM 1478 N N . ILE A 1 197 ? -4.740 -0.355 16.110 1.00 92.50 197 ILE A N 1
ATOM 1479 C CA . ILE A 1 197 ? -6.145 -0.372 15.717 1.00 92.50 197 ILE A CA 1
ATOM 1480 C C . ILE A 1 197 ? -6.977 -0.571 16.975 1.00 92.50 197 ILE A C 1
ATOM 1482 O O . ILE A 1 197 ? -6.713 -1.482 17.771 1.00 92.50 197 ILE A O 1
ATOM 1486 N N . ARG A 1 198 ? -8.006 0.255 17.138 1.00 91.69 198 ARG A N 1
ATOM 1487 C CA . ARG A 1 198 ? -9.019 0.087 18.178 1.00 91.69 198 ARG A CA 1
ATOM 1488 C C . ARG A 1 198 ? -10.409 0.371 17.630 1.00 91.69 198 ARG A C 1
ATOM 1490 O O . ARG A 1 198 ? -10.568 1.041 16.613 1.00 91.69 198 ARG A O 1
ATOM 1497 N N . THR A 1 199 ? -11.408 -0.118 18.346 1.00 89.75 199 THR A N 1
ATOM 1498 C CA . THR A 1 199 ? -12.796 0.323 18.151 1.00 89.75 199 THR A CA 1
ATOM 1499 C C . THR A 1 199 ? -13.012 1.700 18.791 1.00 89.75 199 THR A C 1
ATOM 1501 O O . THR A 1 199 ? -12.282 2.076 19.712 1.00 89.75 199 THR A O 1
ATOM 1504 N N . ALA A 1 200 ? -14.055 2.422 18.381 1.00 76.62 200 ALA A N 1
ATOM 1505 C CA . ALA A 1 200 ? -14.443 3.716 18.945 1.00 76.62 200 ALA A CA 1
ATOM 1506 C C . ALA A 1 200 ? -14.747 3.638 20.454 1.00 76.62 200 ALA A C 1
ATOM 1508 O O . ALA A 1 200 ? -14.597 4.621 21.169 1.00 76.62 200 ALA A O 1
ATOM 1509 N N . GLY A 1 201 ? -15.106 2.451 20.961 1.00 78.88 201 GLY A N 1
ATOM 1510 C CA . GLY A 1 201 ? -15.250 2.175 22.394 1.00 78.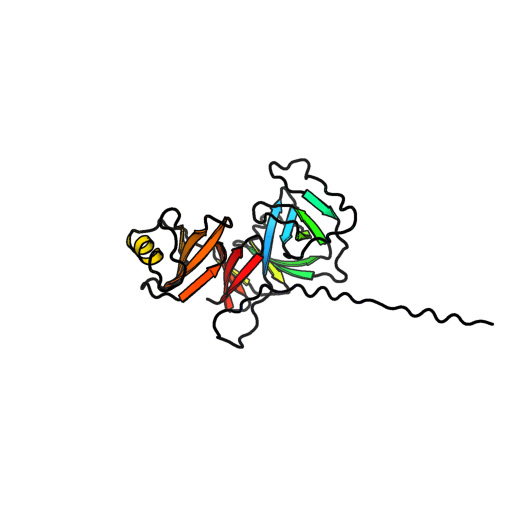88 201 GLY A CA 1
ATOM 1511 C C . GLY A 1 201 ? -13.925 1.977 23.145 1.00 78.88 201 GLY A C 1
ATOM 1512 O O . GLY A 1 201 ? -13.937 1.526 24.286 1.00 78.88 201 GLY A O 1
ATOM 1513 N N . GLY A 1 202 ? -12.777 2.232 22.511 1.00 82.50 202 GLY A N 1
ATOM 1514 C CA . GLY A 1 202 ? -11.452 2.130 23.127 1.00 82.50 202 GLY A CA 1
ATOM 1515 C C . GLY A 1 202 ? -10.895 0.707 23.226 1.00 82.50 202 GLY A C 1
ATOM 1516 O O . GLY A 1 202 ? -9.765 0.529 23.688 1.00 82.50 202 GLY A O 1
ATOM 1517 N N . LYS A 1 203 ? -11.647 -0.314 22.784 1.00 86.88 203 LYS A N 1
ATOM 1518 C CA . LYS A 1 203 ? -11.192 -1.708 22.843 1.00 86.88 203 LYS A CA 1
ATOM 1519 C C . LYS A 1 203 ? -10.044 -1.929 21.849 1.00 86.88 203 LYS A C 1
ATOM 1521 O O . LYS A 1 203 ? -10.267 -1.721 20.650 1.00 86.88 203 LYS A O 1
ATOM 1526 N N . PRO A 1 204 ? -8.865 -2.381 22.312 1.00 87.31 204 PRO A N 1
ATOM 1527 C CA . PRO A 1 204 ? -7.746 -2.695 21.439 1.00 87.31 204 PRO A CA 1
ATOM 1528 C C . PRO A 1 204 ? -8.094 -3.852 20.500 1.00 87.31 204 PRO A C 1
ATOM 1530 O O . PRO A 1 204 ? -8.679 -4.851 20.925 1.00 87.31 204 PRO A O 1
ATOM 1533 N N . TRP A 1 205 ? -7.709 -3.724 19.232 1.00 87.75 205 TRP A N 1
ATOM 1534 C CA . TRP A 1 205 ? -7.789 -4.808 18.256 1.00 87.75 205 TRP A CA 1
ATOM 1535 C C . TRP A 1 205 ? -6.406 -5.403 17.993 1.00 87.75 205 TRP A C 1
ATOM 1537 O O . TRP A 1 205 ? -6.209 -6.602 18.177 1.00 87.75 205 TRP A O 1
ATOM 1547 N N . GLY A 1 206 ? -5.428 -4.577 17.626 1.00 88.31 206 GLY A N 1
ATOM 1548 C CA . GLY A 1 206 ? -4.085 -5.062 17.324 1.00 88.31 206 GLY A CA 1
ATOM 1549 C C . GLY A 1 206 ? -3.085 -3.946 17.062 1.00 88.31 206 GLY A C 1
ATOM 1550 O O . GLY A 1 206 ? -3.460 -2.790 16.866 1.00 88.31 206 GLY A O 1
ATOM 1551 N N . GLY A 1 207 ? -1.806 -4.314 17.055 1.00 88.88 207 GLY A N 1
ATOM 1552 C CA . GLY A 1 207 ? -0.695 -3.439 16.710 1.00 88.88 207 GLY A CA 1
ATOM 1553 C C . GLY A 1 207 ? 0.086 -3.962 15.525 1.00 88.88 207 GLY A C 1
ATOM 1554 O O . GLY A 1 207 ? 0.441 -5.139 15.475 1.00 88.88 207 GLY A O 1
ATOM 1555 N N . TYR A 1 208 ? 0.350 -3.075 14.575 1.00 90.75 208 TYR A N 1
ATOM 1556 C CA . TYR A 1 208 ? 0.938 -3.428 13.297 1.00 90.75 208 TYR A CA 1
ATOM 1557 C C . TYR A 1 208 ? 2.008 -2.424 12.899 1.00 90.75 208 TYR A C 1
ATOM 1559 O O . TYR A 1 208 ? 1.926 -1.233 13.190 1.00 90.75 208 TYR A O 1
ATOM 1567 N N . ARG A 1 209 ? 3.019 -2.904 12.185 1.00 90.12 209 ARG A N 1
ATOM 1568 C CA . ARG A 1 209 ? 4.075 -2.056 11.640 1.00 90.12 209 ARG A CA 1
ATOM 1569 C C . ARG A 1 209 ? 3.635 -1.455 10.304 1.00 90.12 209 ARG A C 1
ATOM 1571 O O . ARG A 1 209 ? 3.178 -2.180 9.424 1.00 90.12 209 ARG A O 1
ATOM 1578 N N . GLY A 1 210 ? 3.857 -0.158 10.135 1.00 92.19 210 GLY A N 1
ATOM 1579 C CA . GLY A 1 210 ? 3.575 0.605 8.923 1.00 92.19 210 GLY A CA 1
ATOM 1580 C C . GLY A 1 210 ? 2.524 1.692 9.120 1.00 92.19 210 GLY A C 1
ATOM 1581 O O . GLY A 1 210 ? 1.750 1.662 10.073 1.00 92.19 210 GLY A O 1
ATOM 1582 N N . THR A 1 211 ? 2.505 2.649 8.197 1.00 93.38 211 THR A N 1
ATOM 1583 C CA . THR A 1 211 ? 1.526 3.743 8.145 1.00 93.38 211 THR A CA 1
ATOM 1584 C C . THR A 1 211 ? 0.290 3.280 7.371 1.00 93.38 211 THR A C 1
ATOM 1586 O O . THR A 1 211 ? 0.448 2.669 6.304 1.00 93.38 211 THR A 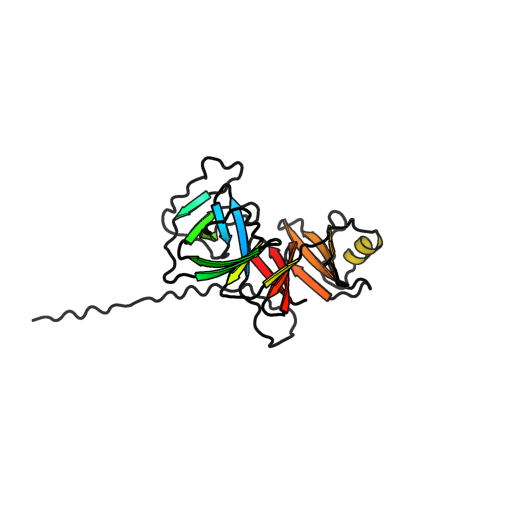O 1
ATOM 1589 N N . PRO A 1 212 ? -0.933 3.548 7.853 1.00 95.62 212 PRO A N 1
ATOM 1590 C CA . PRO A 1 212 ? -2.142 3.189 7.134 1.00 95.62 212 PRO A CA 1
ATOM 1591 C C . PRO A 1 212 ? -2.304 4.062 5.885 1.00 95.62 212 PRO A C 1
ATOM 1593 O O . PRO A 1 212 ? -1.969 5.245 5.873 1.00 95.62 212 PRO A O 1
ATOM 1596 N N . ARG A 1 213 ? -2.770 3.458 4.790 1.00 95.31 213 ARG A N 1
ATOM 1597 C CA . ARG A 1 213 ? -2.983 4.153 3.508 1.00 95.31 213 ARG A CA 1
ATOM 1598 C C . ARG A 1 213 ? -4.447 4.241 3.103 1.00 95.31 213 ARG A C 1
ATOM 1600 O O . ARG A 1 213 ? -4.824 5.184 2.419 1.00 95.31 213 ARG A O 1
ATOM 1607 N N . GLY A 1 214 ? -5.244 3.251 3.484 1.00 96.75 214 GLY A N 1
ATOM 1608 C CA . GLY A 1 214 ? -6.632 3.104 3.064 1.00 96.75 214 GLY A CA 1
ATOM 1609 C C . GLY A 1 214 ? -7.152 1.712 3.345 1.00 96.75 214 GLY A C 1
ATOM 1610 O O . GLY A 1 214 ? -6.414 0.839 3.809 1.00 96.75 214 GLY A O 1
ATOM 1611 N N . VAL A 1 215 ? -8.429 1.512 3.051 1.00 97.38 215 VAL A N 1
ATOM 1612 C CA . VAL A 1 215 ? -9.065 0.199 3.091 1.00 97.38 215 VAL A CA 1
ATOM 1613 C C . VAL A 1 215 ? -9.388 -0.224 1.669 1.00 97.38 215 VAL A C 1
ATOM 1615 O O . VAL A 1 215 ? -9.982 0.534 0.903 1.00 97.38 215 VAL A O 1
ATOM 1618 N N . VAL A 1 216 ? -9.009 -1.447 1.319 1.00 97.56 216 VAL A N 1
ATOM 1619 C CA . VAL A 1 216 ? -9.384 -2.077 0.057 1.00 97.56 216 VAL A CA 1
ATOM 1620 C C . VAL A 1 216 ? -10.340 -3.228 0.335 1.00 97.56 216 VAL A C 1
ATOM 1622 O O . VAL A 1 216 ? -10.091 -4.053 1.211 1.00 97.56 216 VAL A O 1
ATOM 1625 N N . THR A 1 217 ? -11.440 -3.291 -0.409 1.00 97.06 217 THR A N 1
ATOM 1626 C CA . THR A 1 217 ? -12.252 -4.511 -0.479 1.00 97.06 217 THR A CA 1
ATOM 1627 C C . THR A 1 217 ? -11.759 -5.328 -1.658 1.00 97.06 217 THR A C 1
ATOM 1629 O O . THR A 1 217 ? -11.642 -4.778 -2.749 1.00 97.06 217 THR A O 1
ATOM 1632 N N . VAL A 1 218 ? -11.478 -6.610 -1.452 1.00 97.38 218 VAL A N 1
ATOM 1633 C CA . VAL A 1 218 ? -11.048 -7.556 -2.485 1.00 97.38 218 VAL A CA 1
ATOM 1634 C C . VAL A 1 218 ? -11.950 -8.771 -2.404 1.00 97.38 218 VAL A C 1
ATOM 1636 O O . VAL A 1 218 ? -12.001 -9.427 -1.366 1.00 97.38 218 VAL A O 1
ATOM 1639 N N . ASP A 1 219 ? -12.705 -9.027 -3.471 1.00 96.69 219 ASP A N 1
ATOM 1640 C CA . ASP A 1 219 ? -13.611 -10.176 -3.588 1.00 96.69 219 ASP A CA 1
ATOM 1641 C C . ASP A 1 219 ? -14.542 -10.340 -2.367 1.00 96.69 219 ASP A C 1
ATOM 1643 O O . ASP A 1 219 ? -14.798 -11.435 -1.873 1.00 96.69 219 ASP A O 1
ATOM 1647 N N . GLY A 1 220 ? -15.036 -9.208 -1.852 1.00 95.00 220 GLY A N 1
ATOM 1648 C CA . GLY A 1 220 ? -15.941 -9.147 -0.700 1.00 95.00 220 GLY A CA 1
ATOM 1649 C C . GLY A 1 220 ? -15.267 -9.117 0.678 1.00 95.00 220 GLY A C 1
ATOM 1650 O O . GLY A 1 220 ? -15.968 -8.976 1.677 1.00 95.00 220 GLY A O 1
ATOM 1651 N N . VAL A 1 221 ? -13.935 -9.196 0.763 1.00 95.44 221 VAL A N 1
ATOM 1652 C CA . VAL A 1 221 ? -13.180 -9.122 2.028 1.00 95.44 221 VAL A CA 1
ATOM 1653 C C . VAL A 1 221 ? -12.483 -7.771 2.160 1.00 95.44 221 VAL A C 1
ATOM 1655 O O . VAL A 1 221 ? -11.848 -7.307 1.217 1.00 95.44 221 VAL A O 1
ATOM 1658 N N . ARG A 1 222 ? -12.586 -7.126 3.327 1.00 94.62 222 ARG A N 1
ATOM 1659 C CA . ARG A 1 222 ? -11.956 -5.825 3.588 1.00 94.62 222 ARG A CA 1
ATOM 1660 C C . ARG A 1 222 ? -10.573 -6.001 4.205 1.00 94.62 222 ARG A C 1
ATOM 1662 O O . ARG A 1 222 ? -10.368 -6.817 5.102 1.00 94.62 222 ARG A O 1
ATOM 1669 N N . TYR A 1 223 ? -9.633 -5.196 3.727 1.00 95.94 223 TYR A N 1
ATOM 1670 C CA . TYR A 1 223 ? -8.265 -5.145 4.215 1.00 95.94 223 TYR A CA 1
ATOM 1671 C C . TYR A 1 223 ? -7.852 -3.699 4.458 1.00 95.94 223 TYR A C 1
ATOM 1673 O O . TYR A 1 223 ? -7.921 -2.865 3.554 1.00 95.94 223 TYR A O 1
ATOM 1681 N N . LEU A 1 224 ? -7.367 -3.408 5.660 1.00 96.31 224 LEU A N 1
ATOM 1682 C CA . LEU A 1 224 ? -6.564 -2.227 5.919 1.00 96.31 224 LEU A CA 1
ATOM 1683 C C . LEU A 1 224 ? -5.189 -2.404 5.268 1.00 96.31 224 LEU A C 1
ATOM 1685 O O . LEU A 1 224 ? -4.498 -3.396 5.501 1.00 96.31 224 LEU A O 1
ATOM 1689 N N . VAL A 1 225 ? -4.786 -1.421 4.471 1.00 97.31 225 VAL A N 1
ATOM 1690 C CA . VAL A 1 225 ? -3.492 -1.390 3.788 1.00 97.31 225 VAL A CA 1
ATOM 1691 C C . VAL A 1 225 ? -2.499 -0.620 4.649 1.00 97.31 225 VAL A C 1
ATOM 1693 O O . VAL A 1 225 ? -2.596 0.604 4.768 1.00 97.31 225 VAL A O 1
ATOM 1696 N N . LEU A 1 226 ? -1.529 -1.328 5.223 1.00 95.88 226 LEU A N 1
ATOM 1697 C CA . LEU A 1 226 ? -0.403 -0.734 5.944 1.00 95.88 226 LEU A CA 1
ATOM 1698 C C . LEU A 1 226 ? 0.845 -0.749 5.067 1.00 95.88 226 LEU A C 1
ATOM 1700 O O . LEU A 1 226 ? 1.090 -1.722 4.357 1.00 95.88 226 LEU A O 1
ATOM 1704 N N . VAL A 1 227 ? 1.652 0.309 5.130 1.00 93.50 227 VAL A N 1
ATOM 1705 C CA . VAL A 1 227 ? 2.899 0.411 4.362 1.00 93.50 227 VAL A CA 1
ATOM 1706 C C . VAL A 1 227 ? 4.082 0.656 5.281 1.00 93.50 227 VAL A C 1
ATOM 1708 O O . VAL A 1 227 ? 4.097 1.618 6.046 1.00 93.50 227 VAL A O 1
ATOM 1711 N N . ALA A 1 228 ? 5.109 -0.181 5.160 1.00 90.38 228 ALA A N 1
ATOM 1712 C CA . ALA A 1 228 ? 6.374 -0.019 5.862 1.00 90.38 228 ALA A CA 1
ATOM 1713 C C . ALA A 1 228 ? 7.540 -0.243 4.896 1.00 90.38 228 ALA A C 1
ATOM 1715 O O . ALA A 1 228 ? 7.686 -1.329 4.339 1.00 90.38 228 ALA A O 1
ATOM 1716 N N . ASN A 1 229 ? 8.406 0.762 4.722 1.00 87.00 229 ASN A N 1
ATOM 1717 C CA . ASN A 1 229 ? 9.601 0.673 3.868 1.00 87.00 229 ASN A CA 1
ATOM 1718 C C . ASN A 1 229 ? 9.313 0.222 2.419 1.00 87.00 229 ASN A C 1
ATOM 1720 O O . ASN A 1 229 ? 10.104 -0.512 1.823 1.00 87.00 229 ASN A O 1
ATOM 1724 N N . GLY A 1 230 ? 8.178 0.645 1.859 1.00 87.69 230 GLY A N 1
ATOM 1725 C CA . GLY A 1 230 ? 7.740 0.284 0.509 1.00 87.69 230 GLY A CA 1
ATOM 1726 C C . GLY A 1 230 ? 7.054 -1.080 0.404 1.00 87.69 230 GLY A C 1
ATOM 1727 O O . GLY A 1 230 ? 6.654 -1.465 -0.688 1.00 87.69 230 GLY A O 1
ATOM 1728 N N . ILE A 1 231 ? 6.894 -1.801 1.517 1.00 90.81 231 ILE A N 1
ATOM 1729 C CA . ILE A 1 231 ? 6.193 -3.086 1.575 1.00 90.81 231 ILE A CA 1
ATOM 1730 C C . ILE A 1 231 ? 4.768 -2.866 2.070 1.00 90.81 231 ILE A C 1
ATOM 1732 O O . ILE A 1 231 ? 4.563 -2.173 3.069 1.00 90.81 231 ILE A O 1
ATOM 1736 N N . VAL A 1 232 ? 3.799 -3.470 1.381 1.00 94.38 232 VAL A N 1
ATOM 1737 C CA . VAL A 1 232 ? 2.391 -3.477 1.789 1.00 94.38 232 VAL A CA 1
ATOM 1738 C C . VAL A 1 232 ? 2.109 -4.693 2.665 1.00 94.38 232 VAL A C 1
ATOM 1740 O O . VAL A 1 232 ? 2.398 -5.822 2.280 1.00 94.38 232 VAL A O 1
ATOM 1743 N N . SER A 1 233 ? 1.476 -4.456 3.808 1.00 94.56 233 SER A N 1
ATOM 1744 C CA . SER A 1 233 ? 0.955 -5.484 4.704 1.00 94.56 233 SER A CA 1
ATOM 1745 C C . SER A 1 233 ? -0.566 -5.331 4.810 1.00 94.56 233 SER A C 1
ATOM 1747 O O . SER A 1 233 ? -1.031 -4.388 5.458 1.00 94.56 233 SER A O 1
ATOM 1749 N N . PRO A 1 234 ? -1.362 -6.210 4.177 1.00 95.31 234 PRO A N 1
ATOM 1750 C CA . PRO A 1 234 ? -2.809 -6.192 4.337 1.00 95.31 234 PRO A CA 1
ATOM 1751 C C . PRO A 1 234 ? -3.218 -6.790 5.687 1.00 95.31 234 PRO A C 1
ATOM 1753 O O . PRO A 1 234 ? -2.810 -7.897 6.037 1.00 95.31 234 PRO A O 1
ATOM 1756 N N . VAL A 1 235 ? -4.070 -6.081 6.423 1.00 93.06 235 VAL A N 1
ATOM 1757 C CA . VAL A 1 235 ? -4.689 -6.556 7.669 1.00 93.06 235 VAL A CA 1
ATOM 1758 C C . VAL A 1 235 ? -6.182 -6.684 7.435 1.00 93.06 235 VAL A C 1
ATOM 1760 O O . VAL A 1 235 ? -6.831 -5.708 7.078 1.00 93.06 235 VAL A O 1
ATOM 1763 N N . ARG A 1 236 ? -6.735 -7.885 7.603 1.00 91.75 236 ARG A N 1
ATOM 1764 C CA . ARG A 1 236 ? -8.175 -8.117 7.441 1.00 91.75 236 ARG A CA 1
ATOM 1765 C C . ARG A 1 236 ? -8.952 -7.348 8.515 1.00 91.75 236 ARG A C 1
ATOM 1767 O O . ARG A 1 236 ? -8.602 -7.462 9.690 1.00 91.75 236 ARG A O 1
ATOM 1774 N N . VAL A 1 237 ? -9.981 -6.602 8.106 1.00 89.44 237 VAL A N 1
ATOM 1775 C CA . VAL A 1 237 ? -10.845 -5.789 8.986 1.00 89.44 237 VAL A CA 1
ATOM 1776 C C . VAL A 1 237 ? -12.330 -5.934 8.675 1.00 89.44 237 VAL A C 1
ATOM 1778 O O . VAL A 1 237 ? -12.660 -6.476 7.597 1.00 89.44 237 VAL A O 1
#

Secondary structure (DSSP, 8-state):
-----------------------SS----PPPPPPEEEEEEETTEEEEEEEEEPPSSS----EE-TT-SS--EEEE-PPPSSPEEEEEE-SS-EEEEEE--EEEEE-BTTBSS-EEEEEE-PPTT----EEEES---EEEE-EEEEPPPHHHHHHHTS-SSSSPPPGGGEEEEEETTSSEEEEEEE-TTT-PEEEEEEETT--EEEEEESEEEEEEEETTEEEEEEEETTEEEEEE-

Foldseek 3Di:
DDDDDDDDPPPPPPPPLPQPDPDDDDDDPDPDDFRKFFWDDDPQWIKTFSQAADDPDDDFPWDDDPPDPDRKTKGFDQFDPFWWWKWFADQPDIDIDTGRRKIWIADDPQARHIGIIHIDHDDPPPPTGMMTTDDWDKHWFFWAKDDDDPVNLVCQVPLVDPPRADSPAWTWTHGPPAQKIWIWHADPPQRWIKIWIDGVVSHTDDIDIADWGTWMQTNNWIWTWGGDNRHTDTDTD